Protein AF-A0A1Z1WEE5-F1 (afdb_monomer)

Mean predicted aligned error: 7.81 Å

Nearest PDB structures (foldseek):
  6u9d-assembly1_P  TM=4.342E-01  e=9.554E-02  Saccharomyces cerevisiae
  6u9d-assembly2_S-2  TM=4.266E-01  e=3.154E-01  Saccharomyces cerevisiae
  5cw9-assembly1_A  TM=3.694E-01  e=6.853E-01  synthetic construct
  5nyj-assembly1_J  TM=3.390E-01  e=2.971E-01  Hyphomicrobium sp. MC1
  5nyw-assembly2_1  TM=3.539E-01  e=3.553E-01  Yersinia bercovieri

pLDDT: mean 85.67, std 18.38, range [33.78, 98.69]

Structure (mmCIF, N/CA/C/O backbone):
data_AF-A0A1Z1WEE5-F1
#
_entry.id   AF-A0A1Z1WEE5-F1
#
loop_
_atom_site.group_PDB
_atom_site.id
_atom_site.type_symbol
_atom_site.label_atom_id
_atom_site.label_alt_id
_atom_site.label_comp_id
_atom_site.label_asym_id
_atom_site.label_entity_id
_atom_site.label_seq_id
_atom_site.pdbx_PDB_ins_code
_atom_site.Cartn_x
_atom_site.Cartn_y
_atom_site.Cartn_z
_atom_site.occupancy
_atom_site.B_iso_or_equiv
_atom_site.auth_seq_id
_atom_site.auth_comp_id
_atom_site.auth_asym_id
_atom_site.auth_atom_id
_atom_site.pdbx_PDB_model_num
ATOM 1 N N . MET A 1 1 ? 11.346 -59.151 1.086 1.00 38.53 1 MET A N 1
ATOM 2 C CA . MET A 1 1 ? 10.256 -58.163 1.216 1.00 38.53 1 MET A CA 1
ATOM 3 C C . MET A 1 1 ? 10.739 -57.069 2.166 1.00 38.53 1 MET A C 1
ATOM 5 O O . MET A 1 1 ? 10.799 -57.302 3.362 1.00 38.53 1 MET A O 1
ATOM 9 N N . ARG A 1 2 ? 11.242 -55.946 1.637 1.00 40.25 2 ARG A N 1
ATOM 10 C CA . ARG A 1 2 ? 11.673 -54.774 2.421 1.00 40.25 2 ARG A CA 1
ATOM 11 C C . ARG A 1 2 ? 10.805 -53.602 1.976 1.00 40.25 2 ARG A C 1
ATOM 13 O O . ARG A 1 2 ? 10.823 -53.253 0.801 1.00 40.25 2 ARG A O 1
ATOM 20 N N . ILE A 1 3 ? 10.003 -53.082 2.895 1.00 37.97 3 ILE A N 1
ATOM 21 C CA . ILE A 1 3 ? 9.107 -51.947 2.672 1.00 37.97 3 ILE A CA 1
ATOM 22 C C . ILE A 1 3 ? 9.971 -50.684 2.757 1.00 37.97 3 ILE A C 1
ATOM 24 O O . ILE A 1 3 ? 10.504 -50.381 3.821 1.00 37.97 3 ILE A O 1
ATOM 28 N N . SER A 1 4 ? 10.158 -49.991 1.629 1.00 35.16 4 SER A N 1
ATOM 29 C CA . SER A 1 4 ? 10.694 -48.625 1.623 1.00 35.16 4 SER A CA 1
ATOM 30 C C . SER A 1 4 ? 9.592 -47.681 2.077 1.00 35.16 4 SER A C 1
ATOM 32 O O . SER A 1 4 ? 8.555 -47.581 1.425 1.00 35.16 4 SER A O 1
ATOM 34 N N . VAL A 1 5 ? 9.816 -47.004 3.197 1.00 41.31 5 VAL A N 1
ATOM 35 C CA . VAL A 1 5 ? 8.967 -45.907 3.659 1.00 41.31 5 VAL A CA 1
ATOM 36 C C . VAL A 1 5 ? 9.434 -44.647 2.930 1.00 41.31 5 VAL A C 1
ATOM 38 O O . VAL A 1 5 ? 10.540 -44.168 3.173 1.00 41.31 5 VAL A O 1
ATOM 41 N N . MET A 1 6 ? 8.621 -44.147 1.995 1.00 34.09 6 MET A N 1
ATOM 42 C CA . MET A 1 6 ? 8.808 -42.818 1.408 1.00 34.09 6 MET A CA 1
ATOM 43 C C . MET A 1 6 ? 8.575 -41.766 2.495 1.00 34.09 6 MET A C 1
ATOM 45 O O . MET A 1 6 ? 7.509 -41.726 3.107 1.00 34.09 6 MET A O 1
ATOM 49 N N . ALA A 1 7 ? 9.574 -40.917 2.725 1.00 40.84 7 ALA A N 1
ATOM 50 C CA . ALA A 1 7 ? 9.400 -39.682 3.476 1.00 40.84 7 ALA A CA 1
ATOM 51 C C . ALA A 1 7 ? 8.484 -38.722 2.687 1.00 40.84 7 ALA A C 1
ATOM 53 O O . ALA A 1 7 ? 8.584 -38.677 1.456 1.00 40.84 7 ALA A O 1
ATOM 54 N N . PRO A 1 8 ? 7.605 -37.950 3.349 1.00 33.88 8 PRO A N 1
ATOM 55 C CA . PRO A 1 8 ? 6.797 -36.951 2.667 1.00 33.88 8 PRO A CA 1
ATOM 56 C C . PRO A 1 8 ? 7.690 -35.804 2.180 1.00 33.88 8 PRO A C 1
ATOM 58 O O . PRO A 1 8 ? 8.472 -35.228 2.937 1.00 33.88 8 PRO A O 1
ATOM 61 N N . ILE A 1 9 ? 7.563 -35.487 0.892 1.00 39.41 9 ILE A N 1
ATOM 62 C CA . ILE A 1 9 ? 8.142 -34.300 0.268 1.00 39.41 9 ILE A CA 1
ATOM 63 C C . ILE A 1 9 ? 7.384 -33.094 0.833 1.00 39.41 9 ILE A C 1
ATOM 65 O O . ILE A 1 9 ? 6.224 -32.871 0.494 1.00 39.41 9 ILE A O 1
ATOM 69 N N . LEU A 1 10 ? 8.026 -32.345 1.728 1.00 38.09 10 LEU A N 1
ATOM 70 C CA . LEU A 1 10 ? 7.586 -31.001 2.102 1.00 38.09 10 LEU A CA 1
ATOM 71 C C . LEU A 1 10 ? 7.710 -30.089 0.869 1.00 38.09 10 LEU A C 1
ATOM 73 O O . LEU A 1 10 ? 8.769 -30.115 0.232 1.00 38.09 10 LEU A O 1
ATOM 77 N N . PRO A 1 11 ? 6.699 -29.271 0.528 1.00 33.78 11 PRO A N 1
ATOM 78 C CA . PRO A 1 11 ? 6.876 -28.250 -0.490 1.00 33.78 11 PRO A CA 1
ATOM 79 C C . PRO A 1 11 ? 7.892 -27.217 0.017 1.00 33.78 11 PRO A C 1
ATOM 81 O O . PRO A 1 11 ? 7.678 -26.539 1.022 1.00 33.78 11 PRO A O 1
ATOM 84 N N . LYS A 1 12 ? 9.035 -27.142 -0.668 1.00 42.00 12 LYS A N 1
ATOM 85 C CA . LYS A 1 12 ? 9.875 -25.943 -0.700 1.00 42.00 12 LYS A CA 1
ATOM 86 C C . LYS A 1 12 ? 9.203 -24.936 -1.639 1.00 42.00 12 LYS A C 1
ATOM 88 O O . LYS A 1 12 ? 8.545 -25.358 -2.578 1.00 42.00 12 LYS A O 1
ATOM 93 N N . GLU A 1 13 ? 9.465 -23.654 -1.395 1.00 39.06 13 GLU A N 1
ATOM 94 C CA . GLU A 1 13 ? 9.099 -22.481 -2.215 1.00 39.06 13 GLU A CA 1
ATOM 95 C C . GLU A 1 13 ? 7.859 -21.687 -1.783 1.00 39.06 13 GLU A C 1
ATOM 97 O O . GLU A 1 13 ? 6.820 -21.684 -2.426 1.00 39.06 13 GLU A O 1
ATOM 102 N N . THR A 1 14 ? 8.045 -20.889 -0.732 1.00 39.66 14 THR A N 1
ATOM 103 C CA . THR A 1 14 ? 7.392 -19.572 -0.569 1.00 39.66 14 THR A CA 1
ATOM 104 C C . THR A 1 14 ? 8.401 -18.476 -0.183 1.00 39.66 14 THR A C 1
ATOM 106 O O . THR A 1 14 ? 8.021 -17.396 0.251 1.00 39.66 14 THR A O 1
ATOM 109 N N . ALA A 1 15 ? 9.708 -18.730 -0.333 1.00 40.22 15 ALA A N 1
ATOM 110 C CA . ALA A 1 15 ? 10.766 -17.827 0.138 1.00 40.22 15 ALA A CA 1
ATOM 111 C C . ALA A 1 15 ? 11.315 -16.851 -0.926 1.00 40.22 15 ALA A C 1
ATOM 113 O O . ALA A 1 15 ? 12.045 -15.937 -0.566 1.00 40.22 15 ALA A O 1
ATOM 114 N N . GLY A 1 16 ? 10.988 -17.022 -2.214 1.00 42.03 16 GLY A N 1
ATOM 115 C CA . GLY A 1 16 ? 11.710 -16.340 -3.301 1.00 42.03 16 GLY A CA 1
ATOM 116 C C . GLY A 1 16 ? 11.383 -14.854 -3.501 1.00 42.03 16 GLY A C 1
ATOM 117 O O . GLY A 1 16 ? 12.284 -14.066 -3.771 1.00 42.03 16 GLY A O 1
ATOM 118 N N . LEU A 1 17 ? 10.118 -14.454 -3.350 1.00 48.91 17 LEU A N 1
ATOM 119 C C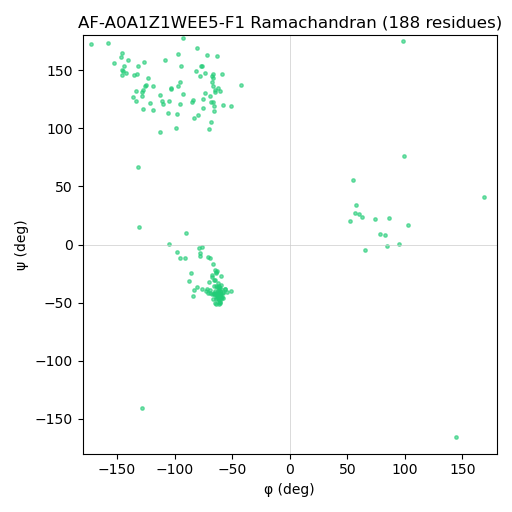A . LEU A 1 17 ? 9.663 -13.105 -3.735 1.00 48.91 17 LEU A CA 1
ATOM 120 C C . LEU A 1 17 ? 9.937 -12.069 -2.628 1.00 48.91 17 LEU A C 1
ATOM 122 O O . LEU A 1 17 ? 10.571 -11.039 -2.874 1.00 48.91 17 LEU A O 1
ATOM 126 N N . SER A 1 18 ? 9.635 -12.433 -1.376 1.00 56.81 18 SER A N 1
ATOM 127 C CA . SER A 1 18 ? 9.923 -11.601 -0.200 1.00 56.81 18 SER A CA 1
ATOM 128 C C . SER A 1 18 ? 11.421 -11.355 0.004 1.00 56.81 18 SER A C 1
ATOM 130 O O . SER A 1 18 ? 11.831 -10.283 0.450 1.00 56.81 18 SER A O 1
ATOM 132 N N . GLU A 1 19 ? 12.269 -12.324 -0.357 1.00 58.75 19 GLU A N 1
ATOM 133 C CA . GLU A 1 19 ? 13.721 -12.176 -0.266 1.00 58.75 19 GLU A CA 1
ATOM 134 C C . GLU A 1 19 ? 14.279 -11.239 -1.342 1.00 58.75 19 GLU A C 1
ATOM 136 O O . GLU A 1 19 ? 15.129 -10.405 -1.028 1.00 58.75 19 GLU A O 1
ATOM 141 N N . ALA A 1 20 ? 13.769 -11.319 -2.575 1.00 57.59 20 ALA A N 1
ATOM 142 C CA . ALA A 1 20 ? 14.146 -10.403 -3.644 1.00 57.59 20 ALA A CA 1
ATOM 143 C C . ALA A 1 20 ? 13.781 -8.958 -3.276 1.00 57.59 20 ALA A C 1
ATOM 145 O O . ALA A 1 20 ? 14.656 -8.093 -3.277 1.00 57.59 20 ALA A O 1
ATOM 146 N N . SER A 1 21 ? 12.534 -8.703 -2.860 1.00 58.16 21 SER A N 1
ATOM 147 C CA . SER A 1 21 ? 12.107 -7.357 -2.453 1.00 58.16 21 SER A CA 1
ATOM 148 C C . SER A 1 21 ? 12.919 -6.833 -1.262 1.00 58.16 21 SER A C 1
ATOM 150 O O . SER A 1 21 ? 13.398 -5.703 -1.297 1.00 58.16 21 SER A O 1
ATOM 152 N N . ALA A 1 22 ? 13.174 -7.662 -0.242 1.00 61.81 22 ALA A N 1
ATOM 153 C CA . ALA A 1 22 ? 13.990 -7.267 0.908 1.00 61.81 22 ALA A CA 1
ATOM 154 C C . ALA A 1 22 ? 15.454 -6.952 0.544 1.00 61.81 22 ALA A C 1
ATOM 156 O O . ALA A 1 22 ? 16.047 -6.051 1.136 1.00 61.81 22 ALA A O 1
ATOM 157 N N . ASN A 1 23 ? 16.042 -7.674 -0.413 1.00 61.94 23 ASN A N 1
ATOM 158 C CA . ASN A 1 23 ? 17.418 -7.433 -0.847 1.00 61.94 23 ASN A CA 1
ATOM 159 C C . ASN A 1 23 ? 17.546 -6.137 -1.660 1.00 61.94 23 ASN A C 1
ATOM 161 O O . ASN A 1 23 ? 18.517 -5.411 -1.464 1.00 61.94 23 ASN A O 1
ATOM 165 N N . PHE A 1 24 ? 16.567 -5.806 -2.511 1.00 59.75 24 PHE A N 1
ATOM 166 C CA . PHE A 1 24 ? 16.566 -4.531 -3.241 1.00 59.75 24 PHE A CA 1
ATOM 167 C C . PHE A 1 24 ? 16.327 -3.333 -2.314 1.00 59.75 24 PHE A C 1
ATOM 169 O O . PHE A 1 24 ? 17.029 -2.330 -2.423 1.00 59.75 24 PHE A O 1
ATOM 176 N N . ARG A 1 25 ? 15.439 -3.479 -1.320 1.00 61.75 25 ARG A N 1
ATOM 177 C CA . ARG A 1 25 ? 15.197 -2.473 -0.269 1.00 61.75 25 ARG A CA 1
ATOM 178 C C . ARG A 1 25 ? 16.473 -2.100 0.505 1.00 61.75 25 ARG A C 1
ATOM 180 O O . ARG A 1 25 ? 16.705 -0.935 0.813 1.00 61.75 25 ARG A O 1
ATOM 187 N N . ALA A 1 26 ? 17.343 -3.075 0.779 1.00 58.06 26 ALA A N 1
ATOM 188 C CA . ALA A 1 26 ? 18.570 -2.863 1.550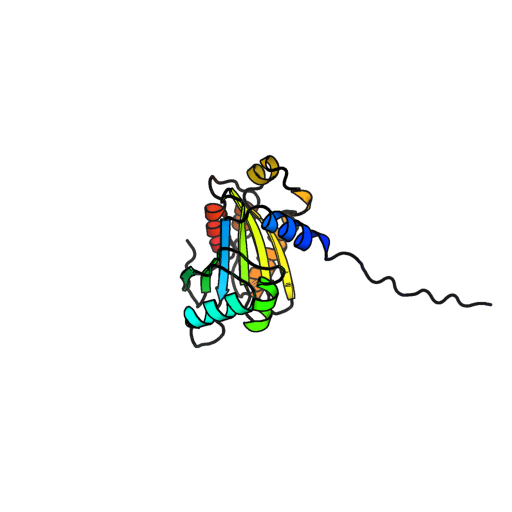 1.00 58.06 26 ALA A CA 1
ATOM 189 C C . ALA A 1 26 ? 19.664 -2.053 0.816 1.00 58.06 26 ALA A C 1
ATOM 191 O O . ALA A 1 26 ? 20.652 -1.677 1.447 1.00 58.06 26 ALA A O 1
ATOM 192 N N . MET A 1 27 ? 19.527 -1.797 -0.492 1.00 55.06 27 MET A N 1
ATOM 193 C CA . MET A 1 27 ? 20.578 -1.164 -1.304 1.00 55.06 27 MET A CA 1
ATOM 194 C C . MET A 1 27 ? 20.406 0.348 -1.527 1.00 55.06 27 MET A C 1
ATOM 196 O O . MET A 1 27 ? 21.333 0.965 -2.046 1.00 55.06 27 MET A O 1
ATOM 200 N N . GLY A 1 28 ? 19.292 0.968 -1.116 1.00 53.31 28 GLY A N 1
ATOM 201 C CA . GLY A 1 28 ? 19.111 2.418 -1.301 1.00 53.31 28 GLY A CA 1
ATOM 202 C C . GLY A 1 28 ? 17.707 2.967 -1.046 1.00 53.31 28 GLY A C 1
ATOM 203 O O . GLY A 1 28 ? 17.249 3.807 -1.812 1.00 53.31 28 GLY A O 1
ATOM 204 N N . ASN A 1 29 ? 17.005 2.498 -0.011 1.00 59.94 29 ASN A N 1
ATOM 205 C CA . ASN A 1 29 ? 15.681 3.034 0.317 1.00 59.94 29 ASN A CA 1
ATOM 206 C C . ASN A 1 29 ? 15.743 4.506 0.759 1.00 59.94 29 ASN A C 1
ATOM 208 O O . ASN A 1 29 ? 16.510 4.862 1.656 1.00 59.94 29 ASN A O 1
ATOM 212 N N . SER A 1 30 ? 14.878 5.330 0.164 1.00 69.75 30 SER A N 1
ATOM 213 C CA . SER A 1 30 ? 14.604 6.716 0.572 1.00 69.75 30 SER A CA 1
ATOM 214 C C . SER A 1 30 ? 13.446 6.830 1.574 1.00 69.75 30 SER A C 1
ATOM 216 O O . SER A 1 30 ? 13.275 7.885 2.180 1.00 69.75 30 SER A O 1
ATOM 218 N N . GLY A 1 31 ? 12.681 5.756 1.788 1.00 88.62 31 GLY A N 1
ATOM 219 C CA . GLY A 1 31 ? 11.548 5.723 2.710 1.00 88.62 31 GLY A CA 1
ATOM 220 C C . GLY A 1 31 ? 10.410 4.846 2.204 1.00 88.62 31 GLY A C 1
ATOM 221 O O . GLY A 1 31 ? 10.569 4.041 1.283 1.00 88.62 31 GLY A O 1
ATOM 222 N N . GLY A 1 32 ? 9.244 4.990 2.814 1.00 94.19 32 GLY A N 1
ATOM 223 C CA . GLY A 1 32 ? 8.024 4.331 2.387 1.00 94.19 32 GLY A CA 1
ATOM 224 C C . GLY A 1 32 ? 6.808 4.821 3.152 1.00 94.19 32 GLY A C 1
ATOM 225 O O . GLY A 1 32 ? 6.923 5.538 4.141 1.00 94.19 32 GLY A O 1
ATOM 226 N N . SER A 1 33 ? 5.644 4.376 2.701 1.00 95.69 33 SER A N 1
ATOM 227 C CA . SER A 1 33 ? 4.356 4.665 3.321 1.00 95.69 33 SER A CA 1
ATOM 228 C C . SER A 1 33 ? 3.696 3.368 3.775 1.00 95.69 33 SER A C 1
ATOM 230 O O . SER A 1 33 ? 3.672 2.376 3.039 1.00 95.69 33 SER A O 1
ATOM 232 N N . LEU A 1 34 ? 3.131 3.366 4.976 1.00 96.94 34 LEU A N 1
ATOM 233 C CA . LEU A 1 34 ? 2.321 2.283 5.517 1.00 96.94 34 LEU A CA 1
ATOM 234 C C . LEU A 1 34 ? 0.871 2.750 5.610 1.00 96.94 34 LEU A C 1
ATOM 236 O O . LEU A 1 34 ? 0.578 3.697 6.327 1.00 96.94 34 LEU A O 1
ATOM 240 N N . THR A 1 35 ? -0.049 2.025 4.983 1.00 96.75 35 THR A N 1
ATOM 241 C CA . THR A 1 35 ? -1.487 2.213 5.175 1.00 96.75 35 THR A CA 1
ATOM 242 C C . THR A 1 35 ? -2.060 1.102 6.045 1.00 96.75 35 THR A C 1
ATOM 244 O O . THR A 1 35 ? -1.943 -0.084 5.726 1.00 96.75 35 THR A O 1
ATOM 247 N N . THR A 1 36 ? -2.707 1.466 7.149 1.00 94.69 36 THR A N 1
ATOM 248 C CA . THR A 1 36 ? -3.346 0.507 8.060 1.00 94.69 36 THR A CA 1
ATOM 249 C C . THR A 1 36 ? -4.608 1.082 8.687 1.00 94.69 3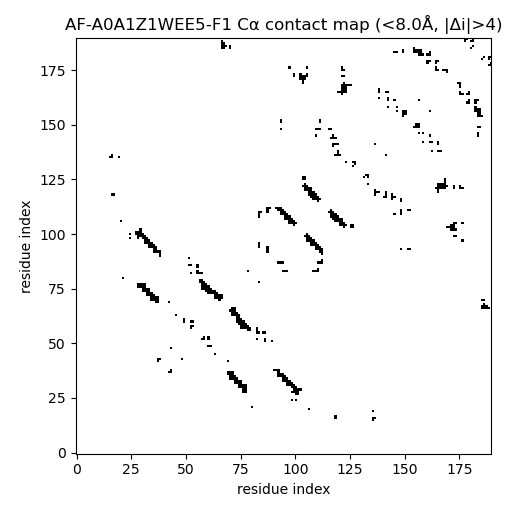6 THR A C 1
ATOM 251 O O . THR A 1 36 ? -4.829 2.293 8.707 1.00 94.69 36 THR A O 1
ATOM 254 N N . ARG A 1 37 ? -5.458 0.200 9.211 1.00 90.50 37 ARG A N 1
ATOM 255 C CA . ARG A 1 37 ? -6.660 0.579 9.947 1.00 90.50 37 ARG A CA 1
ATOM 256 C C . ARG A 1 37 ? -6.393 0.605 11.453 1.00 90.50 37 ARG A C 1
ATOM 258 O O . ARG A 1 37 ? -5.750 -0.292 12.006 1.00 90.50 37 ARG A O 1
ATOM 265 N N . SER A 1 38 ? -6.950 1.596 12.142 1.00 83.12 38 SER A N 1
ATOM 266 C CA . SER A 1 38 ? -7.097 1.578 13.600 1.00 83.12 38 SER A CA 1
ATOM 267 C C . SER A 1 38 ? -7.972 0.396 14.030 1.00 83.12 38 SER A C 1
ATOM 269 O O . SER A 1 38 ? -9.035 0.166 13.459 1.00 83.12 38 SER A O 1
ATOM 271 N N . ALA A 1 39 ? -7.535 -0.373 15.030 1.00 66.62 39 ALA A N 1
ATOM 272 C CA . ALA A 1 39 ? -8.312 -1.506 15.530 1.00 66.62 39 ALA A CA 1
ATOM 273 C C . ALA A 1 39 ? -9.339 -1.032 16.577 1.00 66.62 39 ALA A C 1
ATOM 275 O O . ALA A 1 39 ? -8.936 -0.490 17.603 1.00 66.62 39 ALA A O 1
ATOM 276 N N . GLY A 1 40 ? -10.633 -1.293 16.354 1.00 57.38 40 GLY A N 1
ATOM 277 C CA . GLY A 1 40 ? -11.710 -1.074 17.337 1.00 57.38 40 GLY A CA 1
ATOM 278 C C . GLY A 1 40 ? -12.513 0.231 17.184 1.00 57.38 40 GLY A C 1
ATOM 279 O O . GLY A 1 40 ? -12.213 1.067 16.341 1.00 57.38 40 GLY A O 1
ATOM 280 N N . GLU A 1 41 ? -13.558 0.389 18.012 1.00 47.75 41 GLU A N 1
ATOM 281 C CA . GLU A 1 41 ? -14.432 1.586 18.074 1.00 47.75 41 GLU A CA 1
ATOM 282 C C . GLU A 1 41 ? -13.706 2.846 18.580 1.00 47.75 41 GLU A C 1
ATOM 284 O O . GLU A 1 41 ? -14.179 3.965 18.382 1.00 47.75 41 GLU A O 1
ATOM 289 N N . THR A 1 42 ? -12.542 2.674 19.209 1.00 53.00 42 THR A N 1
ATOM 290 C CA . THR A 1 42 ? -11.682 3.768 19.653 1.00 53.00 42 THR A CA 1
ATOM 291 C C . THR A 1 42 ? -10.591 3.983 18.613 1.00 53.00 42 THR A C 1
ATOM 293 O O . THR A 1 42 ? -9.714 3.136 18.449 1.00 53.00 42 THR A O 1
ATOM 296 N N . THR A 1 43 ? -10.625 5.120 17.919 1.00 59.34 43 THR A N 1
ATOM 297 C CA . THR A 1 43 ? -9.535 5.558 17.039 1.00 59.34 43 THR A CA 1
ATOM 298 C C . THR A 1 43 ? -8.214 5.492 17.802 1.00 59.34 43 THR A C 1
ATOM 300 O O . THR A 1 43 ? -8.061 6.163 18.826 1.00 59.34 43 THR A O 1
ATOM 303 N N . ARG A 1 44 ? -7.264 4.677 17.324 1.00 70.00 44 ARG A N 1
ATOM 304 C CA . ARG A 1 44 ? -5.923 4.608 17.909 1.00 70.00 44 ARG A CA 1
ATOM 305 C C . ARG A 1 44 ? -5.270 5.977 17.749 1.00 70.00 44 ARG A C 1
ATOM 307 O O . ARG A 1 44 ? -5.341 6.570 16.670 1.00 70.00 44 ARG A O 1
ATOM 314 N N . SER A 1 45 ? -4.642 6.483 18.806 1.00 78.44 45 SER A N 1
ATOM 315 C CA . SER A 1 45 ? -3.893 7.733 18.689 1.00 78.44 45 SER A CA 1
ATOM 316 C C . SER A 1 45 ? -2.682 7.534 17.771 1.00 78.44 45 SER A C 1
ATOM 318 O O . SER A 1 45 ? -2.062 6.470 17.770 1.00 78.44 45 SER A O 1
ATOM 320 N N . THR A 1 46 ? -2.296 8.564 17.016 1.00 83.75 46 THR A N 1
ATOM 321 C CA . THR A 1 46 ? -1.102 8.527 16.152 1.00 83.75 46 THR A CA 1
ATOM 322 C C . THR A 1 46 ? 0.143 8.056 16.912 1.00 83.75 46 THR A C 1
ATOM 324 O O . THR A 1 46 ? 0.902 7.225 16.419 1.00 83.75 46 THR A O 1
ATOM 327 N N . GLY A 1 47 ? 0.312 8.504 18.162 1.00 85.75 47 GLY A N 1
ATOM 328 C CA . GLY A 1 47 ? 1.438 8.102 19.009 1.00 85.75 47 GLY A CA 1
ATOM 329 C C . GLY A 1 47 ? 1.471 6.604 19.335 1.00 85.75 47 GLY A C 1
ATOM 330 O O . GLY A 1 47 ? 2.548 6.009 19.363 1.00 85.75 47 GLY A O 1
ATOM 331 N N . GLU A 1 48 ? 0.314 5.969 19.537 1.00 88.75 48 GLU A N 1
ATOM 332 C CA . GLU A 1 48 ? 0.235 4.518 19.745 1.00 88.75 48 GLU A CA 1
ATOM 333 C C . GLU A 1 48 ? 0.576 3.745 18.469 1.00 88.75 48 GLU A C 1
ATOM 335 O O . GLU A 1 48 ? 1.300 2.753 18.543 1.00 88.75 48 GLU A O 1
ATOM 340 N N . LEU A 1 49 ? 0.101 4.191 17.298 1.00 90.19 49 LEU A N 1
ATOM 341 C CA . LEU A 1 49 ? 0.470 3.567 16.023 1.00 90.19 49 LEU A CA 1
ATOM 342 C C . LEU A 1 49 ? 1.982 3.664 15.791 1.00 90.19 49 LEU A C 1
ATOM 344 O O . LEU A 1 49 ? 2.625 2.656 15.504 1.00 90.19 49 LEU A O 1
ATOM 348 N N . HIS A 1 50 ? 2.566 4.844 16.000 1.00 93.75 50 HIS A N 1
ATOM 349 C CA . HIS A 1 50 ? 4.007 5.053 15.863 1.00 93.75 50 HIS A CA 1
ATOM 350 C C . HIS A 1 50 ? 4.819 4.134 16.772 1.00 93.75 50 HIS A C 1
ATOM 352 O O . HIS A 1 50 ? 5.840 3.587 16.355 1.00 93.75 50 HIS A O 1
ATOM 358 N N . GLN A 1 51 ? 4.373 3.947 18.015 1.00 93.38 51 GLN A N 1
ATOM 359 C CA . GLN A 1 51 ? 5.030 3.038 18.947 1.00 93.38 51 GLN A CA 1
ATOM 360 C C . GLN A 1 51 ? 4.965 1.584 18.457 1.00 93.38 51 GLN A C 1
ATOM 362 O O . GLN A 1 51 ? 5.986 0.896 18.454 1.00 93.38 51 GLN A O 1
ATOM 367 N N . LEU A 1 52 ? 3.799 1.133 17.983 1.00 93.56 52 LEU A N 1
ATOM 368 C CA . LEU A 1 52 ? 3.629 -0.211 17.422 1.00 93.56 52 LEU A CA 1
ATOM 369 C C . LEU A 1 52 ? 4.510 -0.434 16.188 1.00 93.56 52 LEU A C 1
ATOM 371 O O . LEU A 1 52 ? 5.130 -1.490 16.074 1.00 93.56 52 LEU A O 1
ATOM 375 N N . MET A 1 53 ? 4.607 0.560 15.301 1.00 95.00 53 MET A N 1
ATOM 376 C CA . MET A 1 53 ? 5.490 0.520 14.135 1.00 95.00 53 MET A CA 1
ATOM 377 C C . MET A 1 53 ? 6.957 0.390 14.558 1.00 95.00 53 MET A C 1
ATOM 379 O O . MET A 1 53 ? 7.654 -0.513 14.099 1.00 95.00 53 MET A O 1
ATOM 383 N N . ARG A 1 54 ? 7.437 1.216 15.494 1.00 95.12 54 ARG A N 1
ATOM 384 C CA . ARG A 1 54 ? 8.828 1.119 15.977 1.00 95.12 54 ARG A CA 1
ATOM 385 C C . ARG A 1 54 ? 9.134 -0.243 16.591 1.00 95.12 54 ARG A C 1
ATOM 387 O O . ARG A 1 54 ? 10.166 -0.837 16.302 1.00 95.12 54 ARG A O 1
ATOM 394 N N . GLU A 1 55 ? 8.217 -0.774 17.390 1.00 94.50 55 GLU A N 1
ATOM 395 C CA . GLU A 1 55 ? 8.355 -2.106 17.985 1.00 94.50 55 GLU A CA 1
ATOM 396 C C . GLU A 1 55 ? 8.280 -3.240 16.948 1.00 94.50 55 GLU A C 1
ATOM 398 O O . GLU A 1 55 ? 8.879 -4.294 17.150 1.00 94.50 55 GLU A O 1
ATOM 403 N N . ALA A 1 56 ? 7.580 -3.031 15.830 1.00 94.00 56 ALA A N 1
ATOM 404 C CA . ALA A 1 56 ? 7.575 -3.945 14.691 1.00 94.00 56 ALA A CA 1
ATOM 405 C C . ALA A 1 56 ? 8.845 -3.826 13.820 1.00 94.00 56 ALA A C 1
ATOM 407 O O . ALA A 1 56 ? 9.084 -4.681 12.967 1.00 94.00 56 ALA A O 1
ATOM 408 N N . GLY A 1 57 ? 9.693 -2.818 14.046 1.00 93.88 57 GLY A N 1
ATOM 409 C CA . GLY A 1 57 ? 10.973 -2.633 13.354 1.00 93.88 57 GLY A CA 1
ATOM 410 C C . GLY A 1 57 ? 10.971 -1.570 12.253 1.00 93.88 57 GLY A C 1
ATOM 411 O O . GLY A 1 57 ? 11.884 -1.562 11.431 1.00 93.88 57 GLY A O 1
ATOM 412 N N . PHE A 1 58 ? 9.975 -0.683 12.230 1.00 94.12 58 PHE A N 1
ATOM 413 C CA . PHE A 1 58 ? 10.013 0.525 11.405 1.00 94.12 58 PHE A CA 1
ATOM 414 C C . PHE A 1 58 ? 10.905 1.591 12.058 1.00 94.12 58 PHE A C 1
ATOM 416 O O . PHE A 1 58 ? 10.925 1.746 13.283 1.00 94.12 58 PHE A O 1
ATOM 423 N N . THR A 1 59 ? 11.616 2.368 11.248 1.00 93.44 59 THR A N 1
ATOM 424 C CA . THR A 1 59 ? 12.455 3.487 11.695 1.00 93.44 59 THR A CA 1
ATOM 425 C C . THR A 1 59 ? 12.089 4.766 10.952 1.00 93.44 59 THR A C 1
ATOM 427 O O . THR A 1 59 ? 11.487 4.715 9.883 1.00 93.44 59 THR A O 1
ATOM 430 N N . GLY A 1 60 ? 12.403 5.924 11.544 1.00 92.50 60 GLY A N 1
ATOM 431 C CA . GLY A 1 60 ? 12.034 7.225 10.973 1.00 92.50 60 GLY A CA 1
ATOM 432 C C . GLY A 1 60 ? 10.528 7.387 10.760 1.00 92.50 60 GLY A C 1
ATOM 433 O O . GLY A 1 60 ? 10.129 7.974 9.769 1.00 92.50 60 GLY A O 1
ATOM 434 N N . VAL A 1 61 ? 9.715 6.802 11.647 1.00 92.75 61 VAL A N 1
ATOM 435 C CA . VAL A 1 61 ? 8.252 6.916 11.602 1.00 92.75 61 VAL A CA 1
ATOM 436 C C . VAL A 1 61 ? 7.861 8.366 11.857 1.00 92.75 61 VAL A C 1
ATOM 438 O O . VAL A 1 61 ? 8.174 8.880 12.940 1.00 92.75 61 VAL A O 1
ATOM 441 N N . ASP A 1 62 ? 7.200 8.973 10.878 1.00 89.31 62 ASP A N 1
ATOM 442 C CA . ASP A 1 62 ? 6.902 10.403 10.838 1.00 89.31 62 ASP A CA 1
ATOM 443 C C . ASP A 1 62 ? 5.404 10.658 10.589 1.00 89.31 62 ASP A C 1
ATOM 445 O O . ASP A 1 62 ? 4.556 9.968 11.174 1.00 89.31 62 ASP A O 1
ATOM 449 N N . ASP A 1 63 ? 5.077 11.670 9.783 1.00 85.06 63 ASP A N 1
ATOM 450 C CA . ASP A 1 63 ? 3.731 12.157 9.514 1.00 85.06 63 ASP A CA 1
ATOM 451 C C . ASP A 1 63 ? 2.713 11.032 9.314 1.00 85.06 63 ASP A C 1
ATOM 453 O O . ASP A 1 63 ? 2.956 9.984 8.712 1.00 85.06 63 ASP A O 1
ATOM 457 N N . THR A 1 64 ? 1.543 11.234 9.914 1.00 91.62 64 THR A N 1
ATOM 458 C CA . THR A 1 64 ? 0.414 10.323 9.779 1.00 91.62 64 THR A CA 1
ATOM 459 C C . THR A 1 64 ? -0.801 11.096 9.343 1.00 91.62 64 THR A C 1
ATOM 461 O O . THR A 1 64 ? -1.320 11.937 10.080 1.00 91.62 64 THR A O 1
ATOM 464 N N . GLU A 1 65 ? -1.272 10.757 8.158 1.00 91.38 65 GLU A N 1
ATOM 465 C CA . GLU A 1 65 ? -2.499 11.276 7.601 1.00 91.38 65 GLU A CA 1
ATOM 466 C C . GLU A 1 65 ? -3.655 10.340 7.950 1.00 91.38 65 GLU A C 1
ATOM 468 O O . GLU A 1 65 ? -3.591 9.123 7.760 1.00 91.38 65 GLU A O 1
ATOM 473 N N . ALA A 1 66 ? -4.730 10.909 8.490 1.00 91.00 66 ALA A N 1
ATOM 474 C CA . ALA A 1 66 ? -5.955 10.167 8.727 1.00 91.00 66 ALA A CA 1
ATOM 475 C C . ALA A 1 66 ? -6.797 10.133 7.448 1.00 91.00 66 ALA A C 1
ATOM 477 O O . ALA A 1 66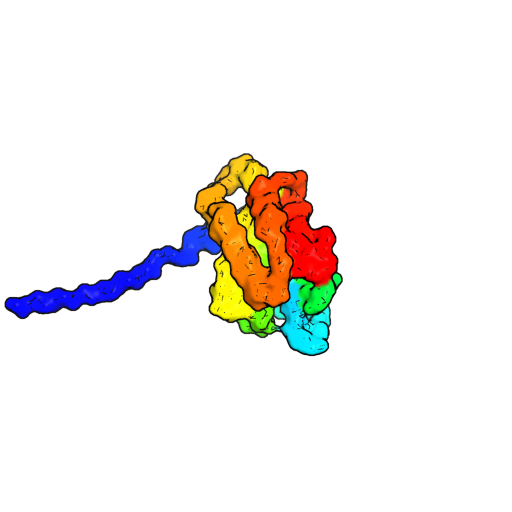 ? -7.192 11.174 6.928 1.00 91.00 66 ALA A O 1
ATOM 478 N N . LEU A 1 67 ? -7.134 8.927 7.009 1.00 90.25 67 LEU A N 1
ATOM 479 C CA . LEU A 1 67 ? -8.150 8.667 6.000 1.00 90.25 67 LEU A CA 1
ATOM 480 C C . LEU A 1 67 ? -9.510 8.417 6.680 1.00 90.25 67 LEU A C 1
ATOM 482 O O . LEU A 1 67 ? -9.646 8.423 7.911 1.00 90.25 67 LEU A O 1
ATOM 486 N N . ALA A 1 68 ? -10.557 8.203 5.884 1.00 89.06 68 ALA A N 1
ATOM 487 C CA . ALA A 1 68 ? -11.879 7.927 6.429 1.00 89.06 68 ALA A CA 1
ATOM 488 C C . ALA A 1 68 ? -11.963 6.515 7.045 1.00 89.06 68 ALA A C 1
ATOM 490 O O . ALA A 1 68 ? -11.126 5.642 6.823 1.00 89.06 68 ALA A O 1
ATOM 491 N N . GLU A 1 69 ? -12.990 6.290 7.868 1.00 88.44 69 GLU A N 1
ATOM 492 C CA . GLU A 1 69 ? -13.311 4.979 8.467 1.00 88.44 69 GLU A CA 1
ATOM 493 C C . GLU A 1 69 ? -12.183 4.323 9.293 1.00 88.44 69 GLU A C 1
ATOM 495 O O . GLU A 1 69 ? -12.133 3.098 9.475 1.00 88.44 69 GLU A O 1
ATOM 500 N N . GLY A 1 70 ? -11.300 5.159 9.846 1.00 88.94 70 GLY A N 1
ATOM 501 C CA . GLY A 1 70 ? -10.206 4.740 10.720 1.00 88.94 70 GLY A CA 1
ATOM 502 C C . GLY A 1 70 ? -8.966 4.243 9.980 1.00 88.94 70 GLY A C 1
ATOM 503 O O . GLY A 1 70 ? -8.064 3.717 10.633 1.00 88.94 70 GLY A O 1
ATOM 504 N N . TRP A 1 71 ? -8.913 4.393 8.655 1.00 93.50 71 TRP A N 1
ATOM 505 C CA . TRP A 1 71 ? -7.697 4.191 7.874 1.00 93.50 71 TRP A CA 1
ATOM 506 C C . TRP A 1 71 ? -6.718 5.342 8.082 1.00 93.50 71 TRP A C 1
ATOM 508 O O . TRP A 1 71 ? -7.119 6.473 8.344 1.00 93.50 71 TRP A O 1
ATOM 518 N N . GLN A 1 72 ? -5.428 5.043 8.020 1.00 93.44 72 GLN A N 1
ATOM 519 C CA . GLN A 1 72 ? -4.349 6.005 8.215 1.00 93.44 72 GLN A CA 1
ATOM 520 C C . GLN A 1 72 ? -3.181 5.634 7.306 1.00 93.44 72 GLN A C 1
ATOM 522 O O . GLN A 1 72 ? -2.939 4.442 7.095 1.00 93.44 72 GLN A O 1
ATOM 527 N N . VAL A 1 73 ? -2.465 6.640 6.810 1.00 95.12 73 VAL A N 1
ATOM 528 C CA . VAL A 1 73 ? -1.201 6.497 6.080 1.00 95.12 73 VAL A CA 1
ATOM 529 C C . VAL A 1 73 ? -0.098 7.090 6.944 1.00 95.12 73 VAL A C 1
ATOM 531 O O . VAL A 1 73 ? -0.248 8.207 7.427 1.00 95.12 73 VAL A O 1
ATOM 534 N N . THR A 1 74 ? 0.979 6.347 7.170 1.00 95.56 74 THR A N 1
ATOM 535 C CA . THR A 1 74 ? 2.124 6.790 7.967 1.00 95.56 74 THR A CA 1
ATOM 536 C C . THR A 1 74 ? 3.413 6.596 7.192 1.00 95.56 74 THR A C 1
ATOM 538 O O . THR A 1 74 ? 3.704 5.478 6.754 1.00 95.56 74 THR A O 1
ATOM 541 N N . ASP A 1 75 ? 4.210 7.653 7.101 1.00 94.81 75 ASP A N 1
ATOM 542 C CA . ASP A 1 75 ? 5.516 7.600 6.457 1.00 94.81 75 ASP A CA 1
ATOM 543 C C . ASP A 1 75 ? 6.589 7.040 7.394 1.00 94.81 75 ASP A C 1
ATOM 545 O O . ASP A 1 75 ? 6.538 7.172 8.624 1.00 94.81 75 ASP A O 1
ATOM 549 N N . PHE A 1 76 ? 7.574 6.368 6.806 1.00 94.75 76 PHE A N 1
ATOM 550 C CA . PHE A 1 76 ? 8.720 5.807 7.507 1.00 94.75 76 PHE A CA 1
ATOM 551 C C . PHE A 1 76 ? 9.989 5.901 6.653 1.00 94.75 76 PHE A C 1
ATOM 553 O O . PHE A 1 76 ? 9.934 5.887 5.427 1.00 94.75 76 PHE A O 1
ATOM 560 N N . ALA A 1 77 ? 11.152 5.940 7.302 1.00 92.06 77 ALA A N 1
ATOM 561 C CA . ALA A 1 77 ? 12.446 5.960 6.617 1.00 92.06 77 ALA A CA 1
ATOM 562 C C . ALA A 1 77 ? 12.923 4.556 6.217 1.00 92.06 77 ALA A C 1
ATOM 564 O O . ALA A 1 77 ? 13.490 4.370 5.146 1.00 92.06 77 ALA A O 1
ATOM 565 N N . ASP A 1 78 ? 12.703 3.556 7.075 1.00 90.44 78 ASP A N 1
ATOM 566 C CA . ASP A 1 78 ? 13.035 2.164 6.758 1.00 90.44 78 ASP A CA 1
ATOM 567 C C . ASP A 1 78 ? 12.140 1.176 7.515 1.00 90.44 78 ASP A C 1
ATOM 569 O O . ASP A 1 78 ? 11.604 1.492 8.581 1.00 90.44 78 ASP A O 1
ATOM 573 N N . ALA A 1 79 ? 12.001 -0.031 6.974 1.00 89.62 79 ALA A N 1
ATOM 574 C CA . ALA A 1 79 ? 11.243 -1.125 7.560 1.00 89.62 79 ALA A CA 1
ATOM 575 C C . ALA A 1 79 ? 12.055 -2.423 7.502 1.00 89.62 79 ALA A C 1
ATOM 577 O O . ALA A 1 79 ? 12.454 -2.895 6.436 1.00 89.62 79 ALA A O 1
ATOM 578 N N . GLY A 1 80 ? 12.264 -3.038 8.666 1.00 83.06 80 GLY A N 1
ATOM 579 C CA . GLY A 1 80 ? 12.976 -4.303 8.770 1.00 83.06 80 GLY A CA 1
ATOM 580 C C . GLY A 1 80 ? 12.281 -5.467 8.052 1.00 83.06 80 GLY A C 1
ATOM 581 O O . GLY A 1 80 ? 11.078 -5.475 7.771 1.00 83.06 80 GLY A O 1
ATOM 582 N N . ARG A 1 81 ? 13.053 -6.535 7.809 1.00 79.56 81 ARG A N 1
ATOM 583 C CA . ARG A 1 81 ? 12.521 -7.799 7.282 1.00 79.56 81 ARG A CA 1
ATOM 584 C C . ARG A 1 81 ? 11.440 -8.309 8.247 1.00 79.56 81 ARG A C 1
ATOM 586 O O . ARG A 1 81 ? 11.750 -8.613 9.395 1.00 79.56 81 ARG A O 1
ATOM 593 N N . ARG A 1 82 ? 10.202 -8.458 7.756 1.00 87.25 82 ARG A N 1
ATOM 594 C CA . ARG A 1 82 ? 8.986 -8.859 8.506 1.00 87.25 82 ARG A CA 1
ATOM 595 C C . ARG A 1 82 ? 8.314 -7.773 9.348 1.00 87.25 82 ARG A C 1
ATOM 597 O O . ARG A 1 82 ? 7.374 -8.101 10.070 1.00 87.25 82 ARG A O 1
ATOM 604 N N . SER A 1 83 ? 8.711 -6.506 9.241 1.00 92.81 83 SER A N 1
ATOM 605 C CA . SER A 1 83 ? 8.065 -5.442 10.019 1.00 92.81 83 SER A CA 1
ATOM 606 C C . SER A 1 83 ? 6.565 -5.333 9.753 1.00 92.81 83 SER A C 1
ATOM 608 O O . SER A 1 83 ? 5.788 -5.242 10.702 1.00 92.81 83 SER A O 1
ATOM 610 N N . LEU A 1 84 ? 6.131 -5.467 8.496 1.00 94.88 84 LEU A N 1
ATOM 611 C CA . LEU A 1 84 ? 4.705 -5.503 8.170 1.00 94.88 84 LEU A CA 1
ATOM 612 C C . LEU A 1 84 ? 3.987 -6.702 8.809 1.00 94.88 84 LEU A C 1
ATOM 614 O O . LEU A 1 84 ? 2.914 -6.539 9.380 1.00 94.88 84 LEU A O 1
ATOM 618 N N . ALA A 1 85 ? 4.584 -7.897 8.748 1.00 93.56 85 ALA A N 1
ATOM 619 C CA . ALA A 1 85 ? 4.001 -9.106 9.331 1.00 93.56 85 ALA A CA 1
ATOM 620 C C . ALA A 1 85 ? 3.812 -8.967 10.847 1.00 93.56 85 ALA A C 1
ATOM 622 O O . ALA A 1 85 ? 2.711 -9.174 11.348 1.00 93.56 85 ALA A O 1
ATOM 623 N N . HIS A 1 86 ? 4.855 -8.533 11.562 1.00 93.56 86 HIS A N 1
ATOM 624 C CA . HIS A 1 86 ? 4.771 -8.308 13.005 1.00 93.56 86 HIS A CA 1
ATOM 625 C C . HIS A 1 86 ? 3.744 -7.231 13.360 1.00 93.56 86 HIS A C 1
ATOM 627 O O . HIS A 1 86 ? 3.063 -7.349 14.376 1.00 93.56 86 HIS A O 1
ATOM 633 N N . LEU A 1 87 ? 3.620 -6.178 12.547 1.00 94.62 87 LEU A N 1
ATOM 634 C CA . LEU A 1 87 ? 2.619 -5.148 12.791 1.00 94.62 87 LEU A CA 1
ATOM 635 C C . LEU A 1 87 ? 1.202 -5.716 12.659 1.00 94.62 87 LEU A C 1
ATOM 637 O O . LEU A 1 87 ? 0.419 -5.562 13.590 1.00 94.62 87 LEU A O 1
ATOM 641 N N . VAL A 1 88 ? 0.900 -6.413 11.560 1.00 95.12 88 VAL A N 1
ATOM 642 C CA . VAL A 1 88 ? -0.420 -7.017 11.307 1.00 95.12 88 VAL A CA 1
ATOM 643 C C . VAL A 1 88 ? -0.788 -8.051 12.373 1.00 95.12 88 VAL A C 1
ATOM 645 O O . VAL A 1 88 ? -1.911 -8.036 12.873 1.00 95.12 88 VAL A O 1
ATOM 648 N N . GLU A 1 89 ? 0.158 -8.898 12.788 1.00 92.75 89 GLU A N 1
ATOM 649 C CA . GLU A 1 89 ? -0.043 -9.860 13.882 1.00 92.75 89 GLU A CA 1
ATOM 650 C C . GLU A 1 89 ? -0.406 -9.165 15.202 1.00 92.75 89 GLU A C 1
ATOM 652 O O . GLU A 1 89 ? -1.245 -9.646 15.962 1.00 92.75 89 GLU A O 1
ATOM 657 N N . ARG A 1 90 ? 0.214 -8.016 15.484 1.00 91.12 90 ARG A N 1
ATOM 658 C CA . ARG A 1 90 ? -0.015 -7.267 16.724 1.00 91.12 90 ARG A CA 1
ATOM 659 C C . ARG A 1 90 ? -1.276 -6.422 16.702 1.00 91.12 90 ARG A C 1
ATOM 661 O O . ARG A 1 90 ? -1.901 -6.251 17.747 1.00 91.12 90 ARG A O 1
ATOM 668 N N . THR A 1 91 ? -1.617 -5.838 15.558 1.00 90.56 91 THR A N 1
ATOM 669 C CA . THR A 1 91 ? -2.793 -4.973 15.432 1.00 90.56 91 THR A CA 1
ATOM 670 C C . THR A 1 91 ? -4.059 -5.762 15.150 1.00 90.56 91 THR A C 1
ATOM 672 O O . THR A 1 91 ? -5.142 -5.261 15.447 1.00 90.56 91 THR A O 1
ATOM 675 N N . GLY A 1 92 ? -3.938 -6.962 14.576 1.00 92.44 92 GLY A N 1
ATOM 676 C CA . GLY A 1 92 ? -5.073 -7.727 14.073 1.00 92.44 92 GLY A CA 1
ATOM 67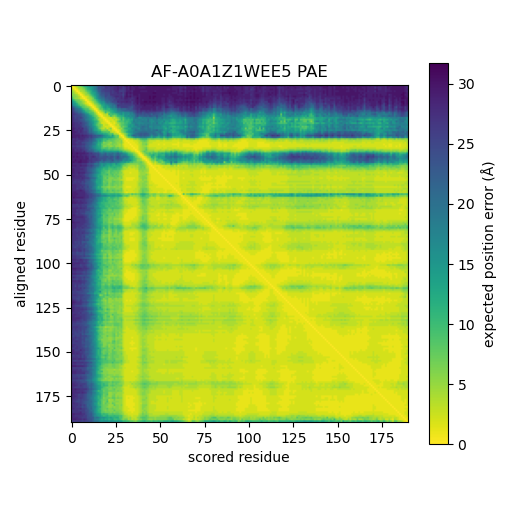7 C C . GLY A 1 92 ? -5.800 -7.007 12.937 1.00 92.44 92 GLY A C 1
ATOM 678 O O . GLY A 1 92 ? -6.989 -7.241 12.734 1.00 92.44 92 GLY A O 1
ATOM 679 N N . THR A 1 93 ? -5.122 -6.104 12.220 1.00 92.25 93 THR A N 1
ATOM 680 C CA . THR A 1 93 ? -5.706 -5.325 11.120 1.00 92.25 93 THR A CA 1
ATOM 681 C C . THR A 1 93 ? -4.928 -5.524 9.825 1.00 92.25 93 THR A C 1
ATOM 683 O O . THR A 1 93 ? -3.701 -5.620 9.868 1.00 92.25 93 THR A O 1
ATOM 686 N N . PRO A 1 94 ? -5.605 -5.566 8.662 1.00 95.50 94 PRO A N 1
ATOM 687 C CA . PRO A 1 94 ? -4.921 -5.546 7.379 1.00 95.50 94 PRO A CA 1
ATOM 688 C C . PRO A 1 94 ? -4.061 -4.290 7.224 1.00 95.50 94 PRO A C 1
ATOM 690 O O . PRO A 1 94 ? -4.414 -3.206 7.703 1.00 95.50 94 PRO A O 1
ATOM 693 N N . ALA A 1 95 ? -2.941 -4.436 6.527 1.00 96.81 95 ALA A N 1
ATOM 694 C CA . ALA A 1 95 ? -2.066 -3.327 6.188 1.00 96.81 95 ALA A CA 1
ATOM 695 C C . ALA A 1 95 ? -1.434 -3.531 4.809 1.00 96.81 95 ALA A C 1
ATOM 697 O O . ALA A 1 95 ? -1.194 -4.666 4.389 1.00 96.81 95 ALA A O 1
ATOM 698 N N . VAL A 1 96 ? -1.157 -2.421 4.132 1.00 97.88 96 VAL A N 1
ATOM 699 C CA . VAL A 1 96 ? -0.376 -2.360 2.895 1.00 97.88 96 VAL A CA 1
ATOM 700 C C . VAL A 1 96 ? 0.768 -1.380 3.092 1.00 97.88 96 VAL A C 1
ATOM 702 O O . VAL A 1 96 ? 0.604 -0.326 3.697 1.00 97.88 96 VAL A O 1
ATOM 705 N N . MET A 1 97 ? 1.945 -1.750 2.620 1.00 97.00 97 MET A N 1
ATOM 706 C CA . MET A 1 97 ? 3.172 -0.984 2.718 1.00 97.00 97 MET A CA 1
ATOM 707 C C . MET A 1 97 ? 3.750 -0.816 1.321 1.00 97.00 97 MET A C 1
ATOM 709 O O . MET A 1 97 ? 3.808 -1.781 0.558 1.00 97.00 97 MET A O 1
ATOM 713 N N . VAL A 1 98 ? 4.213 0.390 1.013 1.00 96.69 98 VAL A N 1
ATOM 714 C CA . VAL A 1 98 ? 4.981 0.679 -0.197 1.00 96.69 98 VAL A CA 1
ATOM 715 C C . VAL A 1 98 ? 6.325 1.251 0.225 1.00 96.69 98 VAL A C 1
ATOM 717 O O . VAL A 1 98 ? 6.369 2.237 0.952 1.00 96.69 98 VAL A O 1
ATOM 720 N N . SER A 1 99 ? 7.415 0.608 -0.184 1.00 94.75 99 SER A N 1
ATOM 721 C CA . SER A 1 99 ? 8.781 1.108 0.012 1.00 94.75 99 SER A CA 1
ATOM 722 C C . SER A 1 99 ? 9.308 1.675 -1.296 1.00 94.75 99 SER A C 1
ATOM 724 O O . SER A 1 99 ? 9.180 1.016 -2.330 1.00 94.75 99 SER A O 1
ATOM 726 N N . PHE A 1 100 ? 9.918 2.854 -1.248 1.00 93.69 100 PHE A N 1
ATOM 727 C CA . PHE A 1 100 ? 10.399 3.553 -2.431 1.00 93.69 100 PHE A CA 1
ATOM 728 C C . PHE A 1 100 ? 11.915 3.438 -2.581 1.00 93.69 100 PHE A C 1
ATOM 730 O O . PHE A 1 100 ? 12.678 3.630 -1.630 1.00 93.69 100 PHE A O 1
ATOM 737 N N . PHE A 1 101 ? 12.338 3.142 -3.806 1.00 91.50 101 PHE A N 1
ATOM 738 C CA . PHE A 1 101 ? 13.727 3.206 -4.233 1.00 91.50 101 PHE A CA 1
ATOM 739 C C . PHE A 1 101 ? 13.907 4.435 -5.119 1.00 91.50 101 PHE A C 1
ATOM 741 O O . PHE A 1 101 ? 13.306 4.518 -6.191 1.00 91.50 101 PHE A O 1
ATOM 748 N N . ASP A 1 102 ? 14.676 5.399 -4.612 1.00 88.31 102 ASP A N 1
ATOM 749 C CA . ASP A 1 102 ? 14.895 6.730 -5.198 1.00 88.31 102 ASP A CA 1
ATOM 750 C C . ASP A 1 102 ? 13.606 7.509 -5.532 1.00 88.31 102 ASP A C 1
ATOM 752 O O . ASP A 1 102 ? 13.613 8.435 -6.331 1.00 88.31 102 ASP A O 1
ATOM 756 N N . SER A 1 103 ? 12.469 7.152 -4.918 1.00 91.50 103 SER A N 1
ATOM 757 C CA . SER A 1 103 ? 11.122 7.661 -5.279 1.00 91.50 103 SER A CA 1
ATOM 758 C C . SER A 1 103 ? 10.644 7.235 -6.677 1.00 91.50 103 SER A C 1
ATOM 760 O O . SER A 1 103 ? 9.499 7.450 -7.049 1.00 91.50 103 SER A O 1
ATOM 762 N N . ASP A 1 104 ? 11.480 6.562 -7.461 1.00 94.19 104 ASP A N 1
ATOM 763 C CA . ASP A 1 104 ? 11.165 6.175 -8.833 1.00 94.19 104 ASP A CA 1
ATOM 764 C C . ASP A 1 104 ? 10.446 4.830 -8.915 1.00 94.19 104 ASP A C 1
ATOM 766 O O . ASP A 1 104 ? 9.642 4.601 -9.818 1.00 94.19 104 ASP A O 1
ATOM 770 N N . VAL A 1 105 ? 10.731 3.919 -7.981 1.00 95.50 105 VAL A N 1
ATOM 771 C CA . VAL A 1 105 ? 10.200 2.549 -7.976 1.00 95.50 105 VAL A CA 1
ATOM 772 C C . VAL A 1 105 ? 9.571 2.237 -6.625 1.00 95.50 105 VAL A C 1
ATOM 774 O O . VAL A 1 105 ? 10.193 2.436 -5.585 1.00 95.50 105 VAL A O 1
ATOM 777 N N . GLY A 1 106 ? 8.346 1.704 -6.636 1.00 96.38 106 GLY A N 1
ATOM 778 C CA . GLY A 1 106 ? 7.612 1.332 -5.423 1.00 96.38 106 GLY A CA 1
ATOM 779 C C . GLY A 1 106 ? 7.479 -0.181 -5.271 1.00 96.38 106 GLY A C 1
ATOM 780 O O . GLY A 1 106 ? 6.885 -0.842 -6.119 1.00 96.38 106 GLY A O 1
ATOM 781 N N . PHE A 1 107 ? 7.979 -0.738 -4.172 1.00 96.19 107 PHE A N 1
ATOM 782 C CA . PHE A 1 107 ? 7.786 -2.140 -3.805 1.00 96.19 107 PHE A CA 1
ATOM 783 C C . PHE A 1 107 ? 6.608 -2.275 -2.854 1.00 96.19 107 PHE A C 1
ATOM 785 O O . PHE A 1 107 ? 6.644 -1.730 -1.752 1.00 96.19 107 PHE A O 1
ATOM 792 N N . ILE A 1 108 ? 5.602 -3.045 -3.250 1.00 97.19 108 ILE A N 1
ATOM 793 C CA . ILE A 1 108 ? 4.397 -3.244 -2.451 1.00 97.19 108 ILE A CA 1
ATOM 794 C C . ILE A 1 108 ? 4.515 -4.539 -1.652 1.00 97.19 108 ILE A C 1
ATOM 796 O O . ILE A 1 108 ? 4.908 -5.575 -2.189 1.00 97.19 108 ILE A O 1
ATOM 800 N N . GLU A 1 109 ? 4.115 -4.489 -0.387 1.00 96.50 109 GLU A N 1
ATOM 801 C CA . GLU A 1 109 ? 3.811 -5.656 0.435 1.00 96.50 109 GLU A CA 1
ATOM 802 C C . GLU A 1 109 ? 2.493 -5.402 1.165 1.00 96.50 109 GLU A C 1
ATOM 804 O O . GLU A 1 109 ? 2.308 -4.353 1.778 1.00 96.50 109 GLU A O 1
ATOM 809 N N . ALA A 1 110 ? 1.573 -6.356 1.135 1.00 97.38 110 ALA A N 1
ATOM 810 C CA . ALA A 1 110 ? 0.312 -6.251 1.853 1.00 97.38 110 ALA A CA 1
ATOM 811 C C . ALA A 1 110 ? -0.000 -7.550 2.578 1.00 97.38 110 ALA A C 1
ATOM 813 O O . ALA A 1 110 ? 0.338 -8.635 2.099 1.00 97.38 110 ALA A O 1
ATOM 814 N N . ARG A 1 111 ? -0.642 -7.436 3.741 1.00 97.00 111 ARG A N 1
ATOM 815 C CA . ARG A 1 111 ? -0.960 -8.570 4.612 1.00 97.00 111 ARG A CA 1
ATOM 816 C C . ARG A 1 111 ? -2.324 -8.424 5.268 1.00 97.00 111 ARG A C 1
ATOM 818 O O . ARG A 1 111 ? -2.748 -7.310 5.588 1.00 97.00 111 ARG A O 1
ATOM 825 N N . THR A 1 112 ? -2.980 -9.557 5.496 1.00 95.25 112 THR A N 1
ATOM 826 C CA . THR A 1 112 ? -4.175 -9.682 6.337 1.00 95.25 112 THR A CA 1
ATOM 827 C C . THR A 1 112 ? -3.834 -10.421 7.640 1.00 95.25 112 THR A C 1
ATOM 829 O O . THR A 1 112 ? -2.836 -11.147 7.692 1.00 95.25 112 THR A O 1
ATOM 832 N N . PRO A 1 113 ? -4.641 -10.264 8.706 1.00 92.38 113 PRO A N 1
ATOM 833 C CA . PRO A 1 113 ? -4.435 -10.972 9.975 1.00 92.38 113 PRO A CA 1
ATOM 834 C C . PRO A 1 113 ? -4.479 -12.499 9.851 1.00 92.38 113 PRO A C 1
ATOM 836 O O . PRO A 1 113 ? -3.822 -13.192 10.623 1.00 92.38 113 PRO A O 1
ATOM 839 N N . ASP A 1 114 ? -5.209 -13.015 8.859 1.00 90.06 114 ASP A N 1
ATOM 840 C CA . ASP A 1 114 ? -5.337 -14.452 8.589 1.00 90.06 114 ASP A CA 1
ATOM 841 C C . ASP A 1 114 ? -4.096 -15.046 7.896 1.00 90.06 114 ASP A C 1
ATOM 843 O O . ASP A 1 114 ? -4.011 -16.255 7.680 1.00 90.06 114 ASP A O 1
ATOM 847 N N . GLY A 1 115 ? -3.101 -14.207 7.588 1.00 85.19 115 GLY A N 1
ATOM 848 C CA . GLY A 1 115 ? -1.818 -14.615 7.026 1.00 85.19 115 GLY A CA 1
ATOM 849 C C . GLY A 1 115 ? -1.739 -14.538 5.503 1.00 85.19 115 GLY A C 1
ATOM 850 O O . GLY A 1 115 ? -0.671 -14.826 4.957 1.00 85.19 115 GLY A O 1
ATOM 851 N N . ASP A 1 116 ? -2.805 -14.112 4.818 1.00 91.94 116 ASP A N 1
ATOM 852 C CA . ASP A 1 116 ? -2.741 -13.858 3.380 1.00 91.94 116 ASP A CA 1
ATOM 853 C C . ASP A 1 116 ? -1.839 -12.658 3.102 1.00 91.94 116 ASP A C 1
ATOM 855 O O . ASP A 1 116 ? -1.852 -11.651 3.817 1.00 91.94 116 ASP A O 1
ATOM 859 N N . SER A 1 117 ? -1.045 -12.763 2.041 1.00 94.94 117 SER A N 1
ATOM 860 C CA . SER A 1 117 ? -0.120 -11.712 1.640 1.00 94.94 117 SER A CA 1
ATOM 861 C C . SER A 1 117 ? 0.030 -11.640 0.133 1.00 94.94 117 SER A C 1
ATOM 863 O O . SER A 1 117 ? -0.029 -12.668 -0.542 1.00 94.94 117 SER A O 1
ATOM 865 N N . TRP A 1 118 ? 0.306 -10.446 -0.376 1.00 96.69 118 TRP A N 1
ATOM 866 C CA . TRP A 1 118 ? 0.696 -10.246 -1.765 1.00 96.69 118 TRP A CA 1
ATOM 867 C C . TRP A 1 118 ? 1.792 -9.193 -1.876 1.00 96.69 118 TRP A C 1
ATOM 869 O O . TRP A 1 118 ? 1.995 -8.372 -0.979 1.00 96.69 118 TRP A O 1
ATOM 879 N N . GLU A 1 119 ? 2.507 -9.255 -2.992 1.00 96.44 119 GLU A N 1
ATOM 880 C CA . GLU A 1 119 ? 3.605 -8.357 -3.320 1.00 96.44 119 GLU A CA 1
ATOM 881 C C . GLU A 1 119 ? 3.417 -7.839 -4.745 1.00 96.44 119 GLU A C 1
ATOM 883 O O . GLU A 1 119 ? 2.789 -8.489 -5.585 1.00 96.44 119 GLU A O 1
ATOM 888 N N . GLY A 1 120 ? 3.955 -6.656 -5.013 1.00 97.06 120 GLY A N 1
ATOM 889 C CA . GLY A 1 120 ? 3.842 -6.006 -6.310 1.00 97.06 120 GLY A CA 1
ATOM 890 C C . GLY A 1 120 ? 4.941 -4.979 -6.531 1.00 97.06 120 GLY A C 1
ATOM 891 O O . GLY A 1 120 ? 5.729 -4.682 -5.632 1.00 97.06 120 GLY A O 1
ATOM 892 N N . LEU A 1 121 ? 4.982 -4.446 -7.747 1.00 97.56 121 LEU A N 1
ATOM 893 C CA . LEU A 1 121 ? 5.968 -3.460 -8.167 1.00 97.56 121 LEU A CA 1
ATOM 894 C C . LEU A 1 121 ? 5.276 -2.356 -8.960 1.00 97.56 121 LEU A C 1
ATOM 896 O O . LEU A 1 121 ? 4.568 -2.643 -9.928 1.00 97.56 121 LEU A O 1
ATOM 900 N N . LEU A 1 122 ? 5.498 -1.116 -8.542 1.00 98.06 122 LEU A N 1
ATOM 901 C CA . LEU A 1 122 ? 5.076 0.100 -9.225 1.00 98.06 122 LEU A CA 1
ATOM 902 C C . LEU A 1 122 ? 6.201 0.617 -10.120 1.00 98.06 122 LEU A C 1
ATOM 904 O O . LEU A 1 122 ? 7.377 0.389 -9.842 1.00 98.06 122 LEU A O 1
ATOM 908 N N . ASN A 1 123 ? 5.820 1.341 -11.171 1.00 97.19 123 ASN A N 1
ATOM 909 C CA . ASN A 1 123 ? 6.730 1.924 -12.158 1.00 97.19 123 ASN A CA 1
ATOM 910 C C . ASN A 1 123 ? 7.672 0.890 -12.801 1.00 97.19 123 ASN A C 1
ATOM 912 O O . ASN A 1 123 ? 8.898 0.993 -12.756 1.00 97.19 123 ASN A O 1
ATOM 916 N N . ARG A 1 124 ? 7.077 -0.156 -13.388 1.00 96.31 124 ARG A N 1
ATOM 917 C CA . ARG A 1 124 ? 7.806 -1.322 -13.918 1.00 96.31 124 ARG A CA 1
ATOM 918 C C . ARG A 1 124 ? 8.823 -0.967 -15.002 1.00 96.31 124 ARG A C 1
ATOM 920 O O . ARG A 1 124 ? 9.860 -1.611 -15.067 1.00 96.31 124 ARG A O 1
ATOM 927 N N . GLU A 1 125 ? 8.522 0.025 -15.837 1.00 95.25 125 GLU A N 1
ATOM 928 C CA . GLU A 1 125 ? 9.430 0.494 -16.893 1.00 95.25 125 GLU A CA 1
ATOM 929 C C . GLU A 1 125 ? 10.706 1.098 -16.290 1.00 95.25 125 GLU A C 1
ATOM 931 O O . GLU A 1 125 ? 11.815 0.714 -16.659 1.00 95.25 125 GLU A O 1
ATOM 936 N N . THR A 1 126 ? 10.566 1.964 -15.284 1.00 95.44 126 THR A N 1
ATOM 937 C CA . THR A 1 126 ? 11.716 2.518 -14.561 1.00 95.44 126 THR A CA 1
ATOM 938 C C . THR A 1 126 ? 12.470 1.432 -13.803 1.00 95.44 126 THR A C 1
ATOM 940 O O . THR A 1 126 ? 13.698 1.389 -13.843 1.00 95.44 126 THR A O 1
ATOM 943 N N . ALA A 1 127 ? 11.754 0.490 -13.187 1.00 94.12 127 ALA A N 1
ATOM 944 C CA . ALA A 1 127 ? 12.377 -0.641 -12.512 1.00 94.12 127 ALA A CA 1
ATOM 945 C C . ALA A 1 127 ? 13.205 -1.519 -13.469 1.00 94.12 127 ALA A C 1
ATOM 947 O O . ALA A 1 127 ? 14.305 -1.939 -13.111 1.00 94.12 127 ALA A O 1
ATOM 948 N N . GLU A 1 128 ? 12.727 -1.749 -14.695 1.00 94.56 128 GLU A N 1
ATOM 949 C CA . GLU A 1 128 ? 13.486 -2.443 -15.743 1.00 94.56 128 GLU A CA 1
ATOM 950 C C . GLU A 1 128 ? 14.761 -1.675 -16.112 1.00 94.56 128 GLU A C 1
ATOM 952 O O . GLU A 1 128 ? 15.824 -2.280 -16.247 1.00 94.56 128 GLU A O 1
ATOM 957 N N . SER A 1 129 ? 14.692 -0.341 -16.194 1.00 94.25 129 SER A N 1
ATOM 958 C CA . SER A 1 129 ? 15.870 0.506 -16.436 1.00 94.25 129 SER A CA 1
ATOM 959 C C . SER A 1 129 ? 16.908 0.446 -15.305 1.00 94.25 129 SER A C 1
ATOM 961 O O . SER A 1 129 ? 18.094 0.664 -15.547 1.00 94.25 129 SER A O 1
ATOM 963 N N . TYR A 1 130 ? 16.469 0.100 -14.090 1.00 91.81 130 TYR A N 1
ATOM 964 C CA . TYR A 1 130 ? 17.310 -0.146 -12.911 1.00 91.81 130 TYR A CA 1
ATOM 965 C C . TYR A 1 130 ? 17.742 -1.612 -12.781 1.00 91.81 130 TYR A C 1
ATOM 967 O O . TYR A 1 130 ? 18.290 -2.005 -11.753 1.00 91.81 130 TYR A O 1
ATOM 975 N N . GLU A 1 131 ? 17.502 -2.426 -13.815 1.00 92.94 131 GLU A N 1
ATOM 976 C CA . GLU A 1 131 ? 17.837 -3.852 -13.863 1.00 92.94 131 GLU A CA 1
ATOM 977 C C . GLU A 1 131 ? 17.146 -4.679 -12.757 1.00 92.94 131 GLU A C 1
ATOM 979 O O . GLU A 1 131 ? 17.628 -5.740 -12.351 1.00 92.94 131 GLU A O 1
ATOM 984 N N . ILE A 1 132 ? 15.985 -4.218 -12.271 1.00 91.06 132 ILE A N 1
ATOM 985 C CA . ILE A 1 132 ? 15.165 -4.960 -11.309 1.00 91.06 132 ILE A CA 1
ATOM 986 C C . ILE A 1 132 ? 14.442 -6.105 -12.050 1.00 91.06 132 ILE A C 1
ATOM 988 O O . ILE A 1 132 ? 13.715 -5.850 -13.014 1.00 91.06 132 ILE A O 1
ATOM 992 N N . PRO A 1 133 ? 14.576 -7.368 -11.598 1.00 90.56 133 PRO A N 1
ATOM 993 C CA . PRO A 1 133 ? 13.992 -8.538 -12.258 1.00 90.56 133 PRO A CA 1
ATOM 994 C C . PRO A 1 133 ? 12.462 -8.559 -12.129 1.00 90.56 133 PRO A C 1
ATOM 996 O O . PRO A 1 133 ? 11.895 -8.960 -11.106 1.00 90.56 133 PRO A O 1
ATOM 999 N N . LEU A 1 134 ? 11.776 -8.120 -13.185 1.00 92.00 134 LEU A N 1
ATOM 1000 C CA . LEU A 1 134 ? 10.318 -7.989 -13.242 1.00 92.00 134 LEU A CA 1
ATOM 1001 C C . LEU A 1 134 ? 9.566 -9.320 -13.097 1.00 92.00 134 LEU A C 1
ATOM 1003 O O . LEU A 1 134 ? 8.390 -9.322 -12.717 1.00 92.00 134 LEU A O 1
ATOM 1007 N N . GLU A 1 135 ? 10.216 -10.446 -13.392 1.00 92.56 135 GLU A N 1
ATOM 1008 C CA . GLU A 1 135 ? 9.680 -11.797 -13.228 1.00 92.56 135 GLU A CA 1
ATOM 1009 C C . GLU A 1 135 ? 9.402 -12.155 -11.762 1.00 92.56 135 GLU A C 1
ATOM 1011 O O . GLU A 1 135 ? 8.535 -12.985 -11.491 1.00 92.56 135 GLU A O 1
ATOM 1016 N N . HIS A 1 136 ? 10.072 -11.489 -10.815 1.00 92.06 136 HIS A N 1
ATOM 1017 C CA . HIS A 1 136 ? 9.790 -11.618 -9.384 1.00 92.06 136 HIS A CA 1
ATOM 1018 C C . HIS A 1 136 ? 8.552 -10.823 -8.949 1.00 92.06 136 HIS A C 1
ATOM 1020 O O . HIS A 1 136 ? 8.105 -10.945 -7.814 1.00 92.06 136 HIS A O 1
ATOM 1026 N N . PHE A 1 137 ? 7.969 -10.019 -9.835 1.00 94.94 137 PHE A N 1
ATOM 1027 C CA . PHE A 1 137 ? 6.790 -9.214 -9.532 1.00 94.94 137 PHE A CA 1
ATOM 1028 C C . PHE A 1 137 ? 5.743 -9.393 -10.635 1.00 94.94 137 PHE A C 1
ATOM 1030 O O . PHE A 1 137 ? 5.484 -8.462 -11.398 1.00 94.94 137 PHE A O 1
ATOM 1037 N N . PRO A 1 138 ? 5.153 -10.586 -10.803 1.00 96.12 138 PRO A N 1
ATOM 1038 C CA . PRO A 1 138 ? 4.161 -10.813 -11.847 1.00 96.12 138 PRO A CA 1
ATOM 1039 C C . PRO A 1 138 ? 2.880 -9.999 -11.582 1.00 96.12 138 PRO A C 1
ATOM 1041 O O . PRO A 1 138 ? 2.371 -9.960 -10.463 1.00 96.12 138 PRO A O 1
ATOM 1044 N N . VAL A 1 139 ? 2.333 -9.372 -12.630 1.00 97.44 139 VAL A N 1
ATOM 1045 C CA . VAL A 1 139 ? 1.173 -8.465 -12.514 1.00 97.44 139 VAL A CA 1
ATOM 1046 C C . VAL A 1 139 ? -0.100 -9.206 -12.101 1.00 97.44 139 VAL A C 1
ATOM 1048 O O . VAL A 1 139 ? -0.784 -8.760 -11.188 1.00 97.44 139 VAL A O 1
ATOM 1051 N N . GLU A 1 140 ? -0.426 -10.343 -12.727 1.00 97.88 140 GLU A N 1
ATOM 1052 C CA . GLU A 1 140 ? -1.693 -11.039 -12.434 1.00 97.88 140 GLU A CA 1
ATOM 1053 C C . GLU A 1 140 ? -1.802 -11.531 -10.981 1.00 97.88 140 GLU A C 1
ATOM 1055 O O . GLU A 1 140 ? -2.846 -11.307 -10.366 1.00 97.88 140 GLU A O 1
ATOM 1060 N N . PRO A 1 141 ? -0.759 -12.139 -10.378 1.00 97.81 141 PRO A N 1
ATOM 1061 C CA . PRO A 1 141 ? -0.787 -12.473 -8.956 1.00 97.81 141 PRO A CA 1
ATOM 1062 C C . PRO A 1 141 ? -0.930 -11.249 -8.047 1.00 97.81 141 PRO A C 1
ATOM 1064 O O . PRO A 1 141 ? -1.656 -11.328 -7.059 1.00 97.81 141 PRO A O 1
ATOM 1067 N N . ALA A 1 142 ? -0.303 -10.116 -8.388 1.00 98.12 142 ALA A N 1
ATOM 1068 C CA . ALA A 1 142 ? -0.452 -8.875 -7.629 1.00 98.12 142 ALA A CA 1
ATOM 1069 C C . ALA A 1 142 ? -1.887 -8.323 -7.712 1.00 98.12 142 ALA A C 1
ATOM 1071 O O . ALA A 1 142 ? -2.454 -7.958 -6.687 1.00 98.12 142 ALA A O 1
ATOM 1072 N N . VAL A 1 143 ? -2.518 -8.339 -8.896 1.00 98.69 143 VAL A N 1
ATOM 1073 C CA . VAL A 1 143 ? -3.931 -7.948 -9.065 1.00 98.69 143 VAL A CA 1
ATOM 1074 C C . VAL A 1 143 ? -4.845 -8.853 -8.236 1.00 98.69 143 VAL A C 1
ATOM 1076 O O . VAL A 1 143 ? -5.665 -8.359 -7.466 1.00 98.69 143 VAL A O 1
ATOM 1079 N N . ALA A 1 144 ? -4.695 -10.175 -8.349 1.00 98.25 144 ALA A N 1
ATOM 1080 C CA . ALA A 1 144 ? -5.514 -11.125 -7.596 1.00 98.25 144 ALA A CA 1
ATOM 1081 C C . ALA A 1 144 ? -5.333 -10.967 -6.075 1.00 98.25 144 ALA A C 1
ATOM 1083 O O . ALA A 1 144 ? -6.313 -10.982 -5.328 1.00 98.25 144 ALA A O 1
ATOM 1084 N N . GLY A 1 145 ? -4.090 -10.769 -5.627 1.00 98.31 145 GLY A N 1
ATOM 1085 C CA . GLY A 1 145 ? -3.753 -10.513 -4.232 1.00 98.31 145 GLY A CA 1
ATOM 1086 C C . GLY A 1 145 ? -4.358 -9.213 -3.706 1.00 98.31 145 GLY A C 1
ATOM 1087 O O . GLY A 1 145 ? -4.960 -9.216 -2.635 1.00 98.31 145 GLY A O 1
ATOM 1088 N N . ALA A 1 146 ? -4.277 -8.131 -4.482 1.00 98.50 146 ALA A N 1
ATOM 1089 C CA . ALA A 1 146 ? -4.880 -6.843 -4.154 1.00 98.50 146 ALA A CA 1
ATOM 1090 C C . ALA A 1 146 ? -6.403 -6.947 -3.991 1.00 98.50 146 ALA A C 1
ATOM 1092 O O . ALA A 1 146 ? -6.948 -6.471 -2.997 1.00 98.50 146 ALA A O 1
ATOM 1093 N N . LEU A 1 147 ? -7.087 -7.641 -4.909 1.00 98.56 147 LEU A N 1
ATOM 1094 C CA . LEU A 1 147 ? -8.530 -7.880 -4.815 1.00 98.56 147 LEU A CA 1
ATOM 1095 C C . LEU A 1 147 ? -8.903 -8.681 -3.561 1.00 98.56 147 LEU A C 1
ATOM 1097 O O . LEU A 1 147 ? -9.830 -8.304 -2.843 1.00 98.56 147 LEU A O 1
ATOM 1101 N N . ALA A 1 148 ? -8.176 -9.767 -3.285 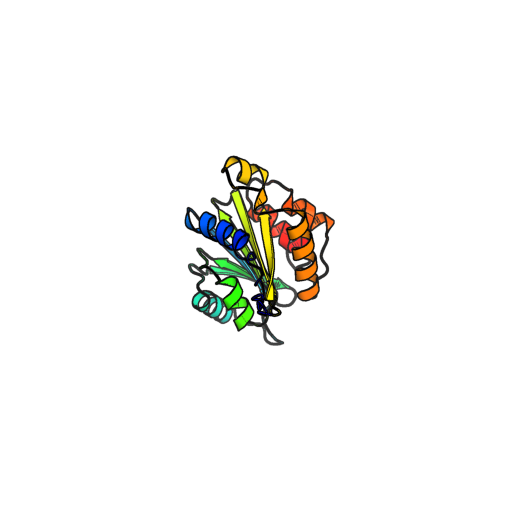1.00 97.88 148 ALA A N 1
ATOM 1102 C CA . ALA A 1 148 ? -8.410 -10.602 -2.110 1.00 97.88 148 ALA A CA 1
ATOM 1103 C C . ALA A 1 148 ? -8.156 -9.831 -0.805 1.00 97.88 148 ALA A C 1
ATOM 1105 O O . ALA A 1 148 ? -8.962 -9.899 0.123 1.00 97.88 148 ALA A O 1
ATOM 1106 N N . TRP A 1 149 ? -7.077 -9.047 -0.756 1.00 97.94 149 TRP A N 1
ATOM 1107 C CA . TRP A 1 149 ? -6.743 -8.198 0.384 1.00 97.94 149 TRP A CA 1
ATOM 1108 C C . TRP A 1 149 ? -7.814 -7.133 0.631 1.00 97.94 149 TRP A C 1
ATOM 1110 O O . TRP A 1 149 ? -8.278 -7.002 1.762 1.00 97.94 149 TRP A O 1
ATOM 1120 N N . SER A 1 150 ? -8.265 -6.424 -0.410 1.00 97.75 150 SER A N 1
ATOM 1121 C CA . SER A 1 150 ? -9.332 -5.425 -0.279 1.00 97.75 150 SER A CA 1
ATOM 1122 C C . SER A 1 150 ? -10.626 -6.060 0.221 1.00 97.75 150 SER A C 1
ATOM 1124 O O . SER A 1 150 ? -11.252 -5.524 1.133 1.00 97.75 150 SER A O 1
ATOM 1126 N N . ALA A 1 151 ? -10.999 -7.234 -0.298 1.00 96.12 151 ALA A N 1
ATOM 1127 C CA . ALA A 1 151 ? -12.172 -7.963 0.176 1.00 96.12 151 ALA A CA 1
ATOM 1128 C C . ALA A 1 151 ? -12.050 -8.359 1.661 1.00 96.12 151 ALA A C 1
ATOM 1130 O O . ALA A 1 151 ? -12.986 -8.141 2.431 1.00 96.12 151 ALA A O 1
ATOM 1131 N N . ALA A 1 152 ? -10.892 -8.875 2.088 1.00 94.50 152 ALA A N 1
ATOM 1132 C CA . ALA A 1 152 ? -10.620 -9.206 3.490 1.00 94.50 152 ALA A CA 1
ATOM 1133 C C . ALA A 1 152 ? -10.608 -7.965 4.402 1.00 94.50 152 ALA A C 1
ATOM 1135 O O . ALA A 1 152 ? -10.990 -8.037 5.569 1.00 94.50 152 ALA A O 1
ATOM 1136 N N . ALA A 1 153 ? -10.217 -6.810 3.864 1.00 94.31 153 ALA A N 1
ATOM 1137 C CA . ALA A 1 153 ? -10.274 -5.522 4.546 1.00 94.31 153 ALA A CA 1
ATOM 1138 C C . ALA A 1 153 ? -11.682 -4.891 4.569 1.00 94.31 153 ALA A C 1
ATOM 1140 O O . ALA A 1 153 ? -11.868 -3.844 5.193 1.00 94.31 153 ALA A O 1
ATOM 1141 N N . GLY A 1 154 ? -12.675 -5.523 3.930 1.00 95.12 154 GLY A N 1
ATOM 1142 C CA . GLY A 1 154 ? -14.044 -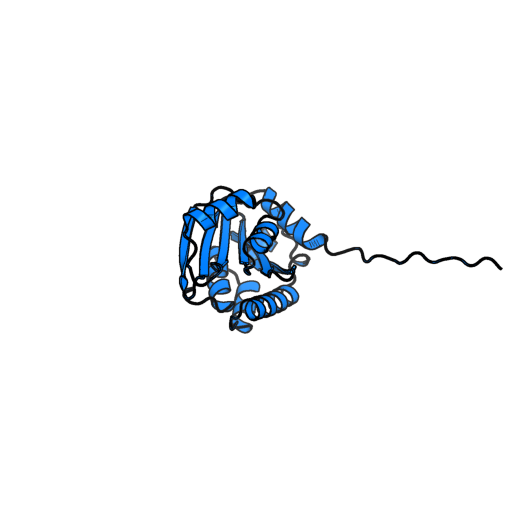5.014 3.825 1.00 95.12 154 GLY A CA 1
ATOM 1143 C C . GLY A 1 154 ? -14.200 -3.847 2.845 1.00 95.12 154 GLY A C 1
ATOM 1144 O O . GLY A 1 154 ? -15.144 -3.072 2.969 1.00 95.12 154 GLY A O 1
ATOM 1145 N N . LEU A 1 155 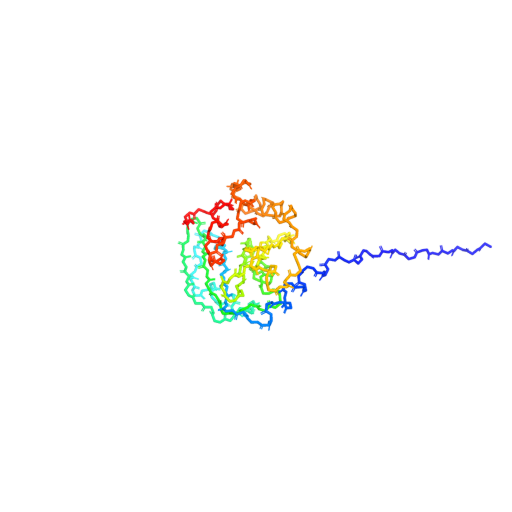? -13.272 -3.703 1.898 1.00 96.50 155 LEU A N 1
ATOM 1146 C CA . LEU A 1 155 ? -13.247 -2.652 0.883 1.00 96.50 155 LEU A CA 1
ATOM 1147 C C . LEU A 1 155 ? -13.855 -3.140 -0.440 1.00 96.50 155 LEU A C 1
ATOM 1149 O O . LEU A 1 155 ? -13.998 -4.339 -0.684 1.00 96.50 155 LEU A O 1
ATOM 1153 N N . THR A 1 156 ? -14.195 -2.194 -1.318 1.00 97.62 156 THR A N 1
ATOM 1154 C CA . THR A 1 156 ? -14.668 -2.478 -2.684 1.00 97.62 156 THR A CA 1
ATOM 1155 C C . THR A 1 156 ? -13.626 -1.990 -3.693 1.00 97.62 156 THR A C 1
ATOM 1157 O O . THR A 1 156 ? -13.606 -0.796 -3.993 1.00 97.62 156 THR A O 1
ATOM 1160 N N . PRO A 1 157 ? -12.745 -2.871 -4.196 1.00 98.00 157 PRO A N 1
ATOM 1161 C CA . PRO A 1 157 ? -11.682 -2.473 -5.114 1.00 98.00 157 PRO A CA 1
ATOM 1162 C C . PRO A 1 157 ? -12.191 -2.230 -6.546 1.00 98.00 157 PRO A C 1
ATOM 1164 O O . PRO A 1 157 ? -13.153 -2.860 -6.991 1.00 98.00 157 PRO A O 1
ATOM 1167 N N . ASP A 1 158 ? -11.487 -1.382 -7.299 1.00 98.44 158 ASP A N 1
ATOM 1168 C CA . ASP A 1 158 ? -11.603 -1.264 -8.759 1.00 98.44 158 ASP A CA 1
ATOM 1169 C C . ASP A 1 158 ? -10.465 -2.057 -9.421 1.00 98.44 158 ASP A C 1
ATOM 1171 O O . ASP A 1 158 ? -9.330 -1.591 -9.524 1.00 98.44 158 ASP A O 1
ATOM 1175 N N . GLU A 1 159 ? -10.774 -3.268 -9.900 1.00 98.44 159 GLU A N 1
ATOM 1176 C CA . GLU A 1 159 ? -9.801 -4.148 -10.563 1.00 98.44 159 GLU A CA 1
ATOM 1177 C C . GLU A 1 159 ? -9.092 -3.467 -11.741 1.00 98.44 159 GLU A C 1
ATOM 1179 O O . GLU A 1 159 ? -7.884 -3.634 -11.934 1.00 98.44 159 GLU A O 1
ATOM 1184 N N . ARG A 1 160 ? -9.832 -2.697 -12.547 1.00 98.44 160 ARG A N 1
ATOM 1185 C CA . ARG A 1 160 ? -9.265 -2.043 -13.726 1.00 98.44 160 ARG A CA 1
ATOM 1186 C C . ARG A 1 160 ? -8.271 -0.974 -13.291 1.00 98.44 160 ARG A C 1
ATOM 1188 O O . ARG A 1 160 ? -7.204 -0.887 -13.893 1.00 98.44 160 ARG A O 1
ATOM 1195 N N . ALA A 1 161 ? -8.601 -0.197 -12.262 1.00 98.44 161 ALA A N 1
ATOM 1196 C CA . ALA A 1 161 ? -7.694 0.800 -11.707 1.00 98.44 161 ALA A CA 1
ATOM 1197 C C . ALA A 1 161 ? -6.457 0.152 -11.058 1.00 98.44 161 ALA A C 1
ATOM 1199 O O . ALA A 1 161 ? -5.347 0.594 -11.336 1.00 98.44 161 ALA A O 1
ATOM 1200 N N . ILE A 1 162 ? -6.610 -0.945 -10.301 1.00 98.69 162 ILE A N 1
ATOM 1201 C CA . ILE A 1 162 ? -5.479 -1.694 -9.712 1.00 98.69 162 ILE A CA 1
ATOM 1202 C C . ILE A 1 162 ? -4.522 -2.164 -10.807 1.00 98.69 162 ILE A C 1
ATOM 1204 O O . ILE A 1 162 ? -3.306 -2.014 -10.720 1.00 98.69 162 ILE A O 1
ATOM 1208 N N . ARG A 1 163 ? -5.070 -2.733 -11.881 1.00 98.62 163 ARG A N 1
ATOM 1209 C CA . ARG A 1 163 ? -4.265 -3.176 -13.017 1.00 98.62 163 ARG A CA 1
ATOM 1210 C C . ARG A 1 163 ? -3.542 -2.002 -13.671 1.00 98.62 163 ARG A C 1
ATOM 1212 O O . ARG A 1 163 ? -2.363 -2.125 -13.980 1.00 98.62 163 ARG A O 1
ATOM 1219 N N . GLN A 1 16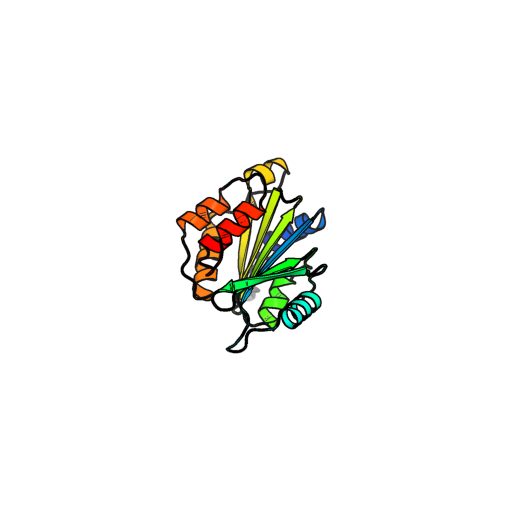4 ? -4.230 -0.874 -13.850 1.00 98.25 164 GLN A N 1
ATOM 1220 C CA . GLN A 1 164 ? -3.647 0.339 -14.421 1.00 98.25 164 GLN A CA 1
ATOM 1221 C C . GLN A 1 164 ? -2.485 0.883 -13.588 1.00 98.25 164 GLN A C 1
ATOM 1223 O O . GLN A 1 164 ? -1.492 1.287 -14.183 1.00 98.25 164 GLN A O 1
ATOM 1228 N N . THR A 1 165 ? -2.565 0.866 -12.255 1.00 98.19 165 THR A N 1
ATOM 1229 C CA . THR A 1 165 ? -1.464 1.333 -11.396 1.00 98.19 165 THR A CA 1
ATOM 1230 C C . THR A 1 165 ? -0.278 0.374 -11.426 1.00 98.19 165 THR A C 1
ATOM 1232 O O . THR A 1 165 ? 0.859 0.814 -11.578 1.00 98.19 165 THR A O 1
ATOM 1235 N N . LEU A 1 166 ? -0.529 -0.939 -11.392 1.00 98.19 166 LEU A N 1
ATOM 1236 C CA . LEU A 1 166 ? 0.513 -1.972 -11.457 1.00 98.19 166 LEU A CA 1
ATOM 1237 C C . LEU A 1 166 ? 1.237 -2.039 -12.810 1.00 98.19 166 LEU A C 1
ATOM 1239 O O . LEU A 1 166 ? 2.378 -2.490 -12.870 1.00 98.19 166 LEU A O 1
ATOM 1243 N N . THR A 1 167 ? 0.594 -1.621 -13.903 1.00 97.88 167 THR A N 1
ATOM 1244 C CA . THR A 1 167 ? 1.217 -1.550 -15.239 1.00 97.88 167 THR A CA 1
ATOM 1245 C C . THR A 1 167 ? 1.570 -0.129 -15.671 1.00 97.88 167 THR A C 1
ATOM 1247 O O . THR A 1 167 ? 2.016 0.066 -16.799 1.00 97.88 167 THR A O 1
ATOM 1250 N N . GLY A 1 168 ? 1.300 0.859 -14.822 1.00 96.25 168 GLY A N 1
ATOM 1251 C CA . GLY A 1 168 ? 1.493 2.269 -15.123 1.00 96.25 168 GLY A CA 1
ATOM 1252 C C . GLY A 1 168 ? 2.943 2.713 -14.961 1.00 96.25 168 GLY A C 1
ATOM 1253 O O . GLY A 1 168 ? 3.784 2.006 -14.401 1.00 96.25 168 GLY A O 1
ATOM 1254 N N . SER A 1 169 ? 3.201 3.927 -15.434 1.00 96.06 169 SER A N 1
ATOM 1255 C CA . SER A 1 169 ? 4.442 4.658 -15.204 1.00 96.06 169 SER A CA 1
ATOM 1256 C C . SER A 1 169 ? 4.104 6.084 -14.780 1.00 96.06 169 SER A C 1
ATOM 1258 O O . SER A 1 169 ? 3.087 6.642 -15.202 1.00 96.06 169 SER A O 1
ATOM 1260 N N . ALA A 1 170 ? 4.947 6.637 -13.918 1.00 95.62 170 ALA A N 1
ATOM 1261 C CA . ALA A 1 170 ? 4.880 8.001 -13.421 1.00 95.62 170 ALA A CA 1
ATOM 1262 C C . ALA A 1 170 ? 6.304 8.526 -13.209 1.00 95.62 170 ALA A C 1
ATOM 1264 O O . ALA A 1 170 ? 7.258 7.744 -13.182 1.00 95.62 170 ALA A O 1
ATOM 1265 N N . LEU A 1 171 ? 6.440 9.845 -13.051 1.00 93.88 171 LEU A N 1
ATOM 1266 C CA . LEU A 1 171 ? 7.722 10.451 -12.679 1.00 93.88 171 LEU A CA 1
ATOM 1267 C C . LEU A 1 171 ? 8.145 10.031 -11.270 1.00 93.88 171 LEU A C 1
ATOM 1269 O O . LEU A 1 171 ? 9.324 9.812 -11.045 1.00 93.88 171 LEU A O 1
ATOM 1273 N N . PHE A 1 172 ? 7.176 9.888 -10.367 1.00 94.62 172 PHE A N 1
ATOM 1274 C CA . PHE A 1 172 ? 7.376 9.439 -8.995 1.00 94.62 172 PHE A CA 1
ATOM 1275 C C . PHE A 1 172 ? 6.437 8.267 -8.701 1.00 94.62 172 PHE A C 1
ATOM 1277 O O . PHE A 1 172 ? 5.243 8.312 -9.015 1.00 94.62 172 PHE A O 1
ATOM 1284 N N . ALA A 1 173 ? 6.958 7.198 -8.107 1.00 96.31 173 ALA A N 1
ATOM 1285 C CA . ALA A 1 173 ? 6.189 6.012 -7.748 1.00 96.31 173 ALA A CA 1
ATOM 1286 C C . ALA A 1 173 ? 5.126 6.303 -6.679 1.00 96.31 173 ALA A C 1
ATOM 1288 O O . ALA A 1 173 ? 4.133 5.579 -6.600 1.00 96.31 173 ALA A O 1
ATOM 1289 N N . GLU A 1 174 ? 5.291 7.366 -5.897 1.00 94.94 174 GLU A N 1
ATOM 1290 C CA . GLU A 1 174 ? 4.318 7.885 -4.939 1.00 94.94 174 GLU A CA 1
ATOM 1291 C C . GLU A 1 174 ? 2.983 8.206 -5.620 1.00 94.94 174 GLU A C 1
ATOM 1293 O O . GLU A 1 174 ? 1.930 7.891 -5.072 1.00 94.94 174 GLU A O 1
ATOM 1298 N N . GLU A 1 175 ? 2.999 8.734 -6.849 1.00 96.69 175 GLU A N 1
ATOM 1299 C CA . GLU A 1 175 ? 1.771 9.021 -7.605 1.00 96.69 175 GLU A CA 1
ATOM 1300 C C . GLU A 1 175 ? 0.993 7.733 -7.915 1.00 96.69 175 GLU A C 1
ATOM 1302 O O . GLU A 1 175 ? -0.231 7.670 -7.766 1.00 96.69 175 GLU A O 1
ATOM 1307 N N . LEU A 1 176 ? 1.708 6.669 -8.299 1.00 98.12 176 LEU A N 1
ATOM 1308 C CA . LEU A 1 176 ? 1.115 5.348 -8.520 1.00 98.12 176 LEU A CA 1
ATOM 1309 C C . LEU A 1 176 ? 0.676 4.696 -7.204 1.00 98.12 176 LEU A C 1
ATOM 1311 O O . LEU A 1 176 ? -0.310 3.959 -7.201 1.00 98.12 176 LEU A O 1
ATOM 1315 N N . SER A 1 177 ? 1.380 4.967 -6.101 1.00 97.50 177 SER A N 1
ATOM 1316 C CA . SER A 1 177 ? 1.022 4.502 -4.759 1.00 97.50 177 SER A CA 1
ATOM 1317 C C . SER A 1 177 ? -0.306 5.112 -4.310 1.00 97.50 177 SER A C 1
ATOM 1319 O O . SER A 1 177 ? -1.232 4.372 -3.984 1.00 97.50 177 SER A O 1
ATOM 1321 N N . SER A 1 178 ? -0.465 6.436 -4.400 1.00 97.00 178 SER A N 1
ATOM 1322 C CA . SER A 1 178 ? -1.725 7.118 -4.073 1.00 97.00 178 SER A CA 1
ATOM 1323 C C . SER A 1 178 ? -2.880 6.617 -4.943 1.00 97.00 178 SER A C 1
ATOM 1325 O O . SER A 1 178 ? -3.935 6.237 -4.429 1.00 97.00 178 SER A O 1
ATOM 1327 N N . ALA A 1 179 ? -2.656 6.486 -6.256 1.00 98.00 179 ALA A N 1
ATOM 1328 C CA . ALA A 1 179 ? -3.649 5.918 -7.165 1.00 98.00 179 ALA A CA 1
ATOM 1329 C C . ALA A 1 179 ? -4.001 4.459 -6.819 1.00 98.00 179 ALA A C 1
ATOM 1331 O O . ALA A 1 179 ? -5.156 4.049 -6.957 1.00 98.00 179 ALA A O 1
ATOM 1332 N N . LEU A 1 180 ? -3.031 3.663 -6.353 1.00 98.50 180 LEU A N 1
ATOM 1333 C CA . LEU A 1 180 ? -3.268 2.296 -5.896 1.00 98.50 180 LEU A CA 1
ATOM 1334 C C . LEU A 1 180 ? -4.144 2.285 -4.641 1.00 98.50 180 LEU A C 1
ATOM 1336 O O . LEU A 1 180 ? -5.061 1.471 -4.579 1.00 98.50 180 LEU A O 1
ATOM 1340 N N . LEU A 1 181 ? -3.924 3.181 -3.674 1.00 98.19 181 LEU A N 1
ATOM 1341 C CA . LEU A 1 181 ? -4.767 3.258 -2.475 1.00 98.19 181 LEU A CA 1
ATOM 1342 C C . LEU A 1 181 ? -6.232 3.556 -2.836 1.00 98.19 181 LEU A C 1
ATOM 1344 O O . LEU A 1 181 ? -7.140 2.887 -2.334 1.00 98.19 181 LEU A O 1
ATOM 1348 N N . VAL A 1 182 ? -6.463 4.480 -3.775 1.00 98.25 182 VAL A N 1
ATOM 1349 C CA . VAL A 1 182 ? -7.800 4.748 -4.333 1.00 98.25 182 VAL A CA 1
ATOM 1350 C C . VAL A 1 182 ? -8.374 3.495 -5.001 1.00 98.25 182 VAL A C 1
ATOM 1352 O O . VAL A 1 182 ? -9.514 3.114 -4.738 1.00 98.25 182 VAL A O 1
ATOM 1355 N N . ALA A 1 183 ? -7.581 2.812 -5.828 1.00 98.38 183 ALA A N 1
ATOM 1356 C CA . ALA A 1 183 ? -8.004 1.614 -6.549 1.00 98.38 183 ALA A CA 1
ATOM 1357 C C . ALA A 1 183 ? -8.317 0.419 -5.627 1.00 98.38 183 ALA A C 1
ATOM 1359 O O . ALA A 1 183 ? -9.198 -0.384 -5.933 1.00 98.38 183 ALA A O 1
ATOM 1360 N N . LEU A 1 184 ? -7.646 0.315 -4.475 1.00 98.38 184 LEU A N 1
ATOM 1361 C CA . LEU A 1 184 ? -7.943 -0.668 -3.428 1.00 98.38 184 LEU A CA 1
ATOM 1362 C C . LEU A 1 184 ? -9.278 -0.393 -2.713 1.00 98.38 184 LEU A C 1
ATOM 1364 O O . LEU A 1 184 ? -9.765 -1.264 -1.986 1.00 98.38 184 LEU A O 1
ATOM 1368 N N . GLY A 1 185 ? -9.873 0.784 -2.930 1.00 97.56 185 GLY A N 1
ATOM 1369 C CA . GLY A 1 185 ? -11.135 1.206 -2.334 1.00 97.56 185 GLY A CA 1
ATOM 1370 C C . GLY A 1 185 ? -10.977 1.843 -0.954 1.00 97.56 185 GLY A C 1
ATOM 1371 O O . GLY A 1 185 ? -11.932 1.823 -0.178 1.00 97.56 185 GLY A O 1
ATOM 1372 N N . LEU A 1 186 ? -9.792 2.369 -0.618 1.00 96.06 186 LEU A N 1
ATOM 1373 C CA . LEU A 1 186 ? -9.560 3.026 0.669 1.00 96.06 186 LEU A CA 1
ATOM 1374 C C . LEU A 1 186 ? -10.349 4.342 0.755 1.00 96.06 186 LEU A C 1
ATOM 1376 O O . LEU A 1 186 ? -10.173 5.231 -0.082 1.00 96.06 186 LEU A O 1
ATOM 1380 N N . PRO A 1 187 ? -11.222 4.501 1.760 1.00 92.00 187 PRO A N 1
ATOM 1381 C CA . PRO A 1 187 ? -12.096 5.658 1.834 1.00 92.00 187 PRO A CA 1
ATOM 1382 C C . PRO A 1 187 ? -11.299 6.905 2.237 1.00 92.00 187 PRO A C 1
ATOM 1384 O O . PRO A 1 187 ? -10.561 6.901 3.219 1.00 92.00 187 PRO A O 1
ATOM 1387 N N . GLY A 1 188 ? -11.475 7.996 1.492 1.00 88.69 188 GLY A N 1
ATOM 1388 C CA . GLY A 1 188 ? -10.760 9.255 1.722 1.00 88.69 188 GLY A CA 1
ATOM 1389 C C . GLY A 1 188 ? -9.370 9.334 1.085 1.00 88.69 188 GLY A C 1
ATOM 1390 O O . GLY A 1 188 ? -8.755 10.387 1.187 1.00 88.69 188 GLY A O 1
ATOM 1391 N N . ALA A 1 189 ? -8.897 8.279 0.411 1.00 89.56 189 ALA A N 1
ATOM 1392 C CA . ALA A 1 189 ? -7.718 8.375 -0.447 1.00 89.56 189 ALA A CA 1
ATOM 1393 C C . ALA A 1 189 ? -8.015 9.264 -1.673 1.00 89.56 189 ALA A C 1
ATOM 1395 O O . ALA A 1 189 ? -9.139 9.243 -2.192 1.00 89.56 189 ALA A O 1
ATOM 1396 N N . THR A 1 190 ? -7.020 10.030 -2.131 1.00 80.62 190 THR A N 1
ATOM 1397 C CA . THR A 1 190 ? -7.111 10.938 -3.291 1.00 80.62 190 THR A CA 1
ATOM 1398 C C . THR A 1 190 ? -5.933 10.791 -4.230 1.00 80.62 190 THR A C 1
ATOM 1400 O O . THR A 1 190 ? -4.809 10.630 -3.708 1.00 80.62 190 THR A O 1
#

Secondary structure (DSSP, 8-state):
-----PPP-----SSHHHHHHHHHHTTTEEEEEEEEEPPSSSPPPHHHHHHHHHHHTEES---EEE-GGGEEEEEESEE-TTHHHHHHHHH-S-EEEEEEETTTEEEEEEE-TTS-EEEEEE-HHHHHHTT--GGGS-HHHHHHHHHHHHHHTT----HHHHHHHHT---SSHHHHHHHHHHHTT-TT--

Foldseek 3Di:
DDDDDDDDDDDDDPPPLLVLLQVVQVPAWQWKKKKWFQPDPDQDDPVNLQVLLVVLAFAQWDDWDDFPPRIIMIITRDGDRCSLVSSCCVRQIKMKMWIDGVLFKTWIWIAHNVGQIDIAIFQVVVCVVVVRPCVSHDLVRRLVSLCVSLVSNVADAQSVQCSCLRPDGDNGNVVSVLSNCVRSRGGRRD

Radius of gyration: 17.61 Å; Cα contacts (8 Å, |Δi|>4): 350; chains: 1; bounding box: 35×70×37 Å

Sequence (190 aa):
MRISVMAPILPKETAGLSEASANFRAMGNSGGSLTTRSAGETTRSTGELHQLMREAGFTGVDDTEALAEGWQVTDFADAGRRSLAHLVERTGTPAVMVSFFDSDVGFIEARTPDGDSWEGLLNRETAESYEIPLEHFPVEPAVAGALAWSAAAGLTPDERAIRQTLTGSALFAEELSSALLVALGLPGAT

Solvent-accessible surface area (backbone atoms only — not comparable to full-atom values): 10200 Å² total; per-residue (Å²): 142,80,86,82,79,80,78,84,82,73,88,79,87,87,62,69,50,66,48,52,55,52,57,61,49,74,75,55,51,71,19,30,42,36,38,38,48,44,62,71,96,55,77,61,51,70,69,59,52,50,50,48,40,44,76,28,41,36,37,67,70,58,66,68,49,79,36,42,97,47,29,32,40,34,36,26,42,46,68,42,94,60,16,68,57,50,35,20,68,71,57,64,27,43,37,38,34,37,41,23,42,78,44,37,25,24,43,37,44,33,40,39,57,90,68,53,67,37,49,36,44,30,14,50,69,58,30,47,77,69,69,47,71,60,83,68,40,50,64,67,63,25,46,55,32,49,50,52,50,18,51,76,65,73,35,66,53,39,66,69,50,35,47,47,30,49,72,28,78,59,90,38,18,63,60,41,48,37,51,32,43,38,16,39,34,45,53,73,54,110

Organism: NCBI:txid67267